Protein AF-A0A2E3B3B2-F1 (afdb_monomer)

pLDDT: mean 84.75, std 15.75, range [31.86, 98.69]

Radius of gyration: 25.18 Å; Cα contacts (8 Å, |Δi|>4): 449; chains: 1; bounding box: 56×84×48 Å

Nearest PDB structures (foldseek):
  6ama-assembly1_B  TM=9.162E-01  e=1.956E-02  Streptomyces venezuelae
  8yr5-assembly1_F  TM=6.132E-01  e=2.830E-04  Escherichia coli str. K-12 substr. MG1655
  2a5y-assembly1_C  TM=1.638E-01  e=4.132E+00  Caenorhabditis elegans

Secondary structure (DSSP, 8-state):
-EEEHHHHHHHTTS-HHHHHHHHHTTSS-EEEETTEEEEEHHHHHHHH-TTSS---------------PPPPHHHHHHHHHHHHHHHHHHHHHHTTEEEEE--TTT-HHHHHHHHHHHHT--EEEEEE-SS-HHHHSSSTTHHHHHHHHHTT-SEEEEEEEE-TTSHHHHHHHHHHH-GGGGSHHHHHHSHHHHHHHHHHHHHHHHHHHHTT-SSEEEEEEEESS--SEEEEE-SSEEEEEE------TTTTSSS--TTTSPEEEEETTSHHHHHHHHHHHHHHHT--TTS-EEEHHHHHHHHH--

Sequence (306 aa):
MNLKVREVAIKLNVSEKTVYKWLSQGIIPAKRLGKTWVISESSIEKIINPDIYPKEQSENITQHQRGIINPNDSDISEYKALDKFTDFLSSGIEHGFERILGPRSIDTKTIEIISDVLDSSSGEILLQGIGLREFFGDKGYADILRRMLNENRKINIKALLVNPNSDFAKARAIAEDGMVFDDEEIFRSGPLYSDSWRSMNMIATMKKKAQDLSRFSLNVKFVDHWPSSYLIMTEKFTFLESYQFANLQNIYGESSFDGLVPMLQIKSQSDYARILRNHFDYIWSGANPYVKIFSLSEISEKMIIN

Solvent-accessible surface area (backbone atoms only — not comparable to full-atom values): 16936 Å² total; per-residue (Å²): 107,80,35,46,58,66,57,50,14,61,76,69,74,47,56,52,69,56,50,53,50,34,46,78,69,61,74,47,69,63,49,76,58,89,95,42,58,41,30,45,45,70,55,52,50,50,67,76,43,53,91,82,46,86,79,86,76,86,76,79,91,70,96,72,81,90,69,96,68,81,80,49,75,66,52,56,51,51,53,51,52,50,49,53,49,51,51,51,51,51,52,36,48,76,56,22,47,75,44,81,37,50,18,60,73,78,28,64,66,36,46,50,57,52,46,56,52,57,70,73,56,55,49,54,36,42,38,35,36,58,51,51,36,40,54,29,49,92,43,83,48,16,64,53,52,51,46,41,56,76,67,47,35,56,32,40,37,42,35,43,30,40,32,70,88,23,73,55,44,39,52,49,43,27,51,49,75,32,76,70,30,73,40,67,70,52,32,62,72,27,71,71,38,49,45,34,52,49,13,48,54,40,45,54,53,52,38,60,61,29,69,82,40,95,39,22,46,64,45,60,39,26,26,68,54,81,64,69,37,36,36,42,36,40,75,63,40,26,41,41,31,78,57,67,96,51,71,28,59,89,79,76,68,44,32,64,49,85,40,67,49,59,26,39,36,27,34,30,84,22,71,59,38,46,51,55,48,51,53,51,50,47,60,73,68,50,76,46,90,86,50,50,71,36,49,63,66,63,50,51,55,63,69,65,72,123

Mean predicted aligned error: 13.56 Å

Structure (mmCIF, N/CA/C/O backbone):
data_AF-A0A2E3B3B2-F1
#
_entry.id   AF-A0A2E3B3B2-F1
#
loop_
_atom_site.group_PDB
_atom_site.id
_atom_site.type_symbol
_atom_site.label_atom_id
_atom_site.label_alt_id
_atom_site.label_comp_id
_atom_site.label_asym_id
_atom_site.label_entity_id
_atom_site.label_seq_id
_atom_site.pdbx_PDB_ins_code
_atom_site.Cartn_x
_atom_site.Cartn_y
_atom_site.Cartn_z
_atom_site.occupancy
_atom_site.B_iso_or_equiv
_atom_site.auth_seq_id
_atom_site.auth_comp_id
_atom_site.auth_asym_id
_atom_site.auth_atom_id
_atom_site.pdbx_PDB_model_num
ATOM 1 N N . MET A 1 1 ? 19.504 17.073 -21.972 1.00 65.12 1 MET A N 1
ATOM 2 C CA . MET A 1 1 ? 20.447 16.013 -21.556 1.00 65.12 1 MET A CA 1
ATOM 3 C C . MET A 1 1 ? 21.038 16.374 -20.193 1.00 65.12 1 MET A C 1
ATOM 5 O O . MET A 1 1 ? 21.039 17.554 -19.846 1.00 65.12 1 MET A O 1
ATOM 9 N N . ASN A 1 2 ? 21.483 15.399 -19.396 1.00 80.94 2 ASN A N 1
ATOM 10 C CA . ASN A 1 2 ? 22.113 15.646 -18.093 1.00 80.94 2 ASN A CA 1
ATOM 11 C C . ASN A 1 2 ? 23.637 15.576 -18.241 1.00 80.94 2 ASN A C 1
ATOM 13 O O . ASN A 1 2 ? 24.142 14.589 -18.763 1.00 80.94 2 ASN A O 1
ATOM 17 N N . LEU A 1 3 ? 24.343 16.606 -17.775 1.00 81.88 3 LEU A N 1
ATOM 18 C CA . LEU A 1 3 ? 25.796 16.735 -17.867 1.00 81.88 3 LEU A CA 1
ATOM 19 C C . LEU A 1 3 ? 26.453 16.532 -16.498 1.00 81.88 3 LEU A C 1
ATOM 21 O O . LEU A 1 3 ? 25.957 17.003 -15.466 1.00 81.88 3 LEU A O 1
ATOM 25 N N . LYS A 1 4 ? 27.607 15.864 -16.491 1.00 86.25 4 LYS A N 1
ATOM 26 C CA . LYS A 1 4 ? 28.501 15.777 -15.327 1.00 86.25 4 LYS A CA 1
ATOM 27 C C . LYS A 1 4 ? 29.430 16.991 -15.270 1.00 86.25 4 LYS A C 1
ATOM 29 O O . LYS A 1 4 ? 29.692 17.652 -16.270 1.00 86.25 4 LYS A O 1
ATOM 34 N N . VAL A 1 5 ? 30.005 17.246 -14.094 1.00 84.88 5 VAL A N 1
ATOM 35 C CA . VAL A 1 5 ? 30.917 18.384 -13.846 1.00 84.88 5 VAL A CA 1
ATOM 36 C C . VAL A 1 5 ? 32.057 18.472 -14.867 1.00 84.88 5 VAL A C 1
ATOM 38 O O . VAL A 1 5 ? 32.350 19.558 -15.358 1.00 84.88 5 VAL A O 1
ATOM 41 N N . ARG A 1 6 ? 32.657 17.332 -15.232 1.00 83.69 6 ARG A N 1
ATOM 42 C CA . ARG A 1 6 ? 33.729 17.260 -16.236 1.00 83.69 6 ARG A CA 1
ATOM 43 C C . ARG A 1 6 ? 33.271 17.693 -17.630 1.00 83.69 6 ARG A C 1
ATOM 45 O O . ARG A 1 6 ? 34.001 18.387 -18.327 1.00 83.69 6 ARG A O 1
ATOM 52 N N . GLU A 1 7 ? 32.062 17.318 -18.029 1.00 83.62 7 GLU A N 1
ATOM 53 C CA . GLU A 1 7 ? 31.495 17.675 -19.335 1.00 83.62 7 GLU A CA 1
ATOM 54 C C . GLU A 1 7 ? 31.163 19.169 -19.390 1.00 83.62 7 GLU A C 1
ATOM 56 O O . GLU A 1 7 ? 31.449 19.833 -20.382 1.00 83.62 7 GLU A O 1
ATOM 61 N N . VAL A 1 8 ? 30.654 19.726 -18.287 1.00 83.88 8 VAL A N 1
ATOM 62 C CA . VAL A 1 8 ? 30.423 21.171 -18.147 1.00 83.88 8 VAL A CA 1
ATOM 63 C C . VAL A 1 8 ? 31.734 21.957 -18.160 1.00 83.88 8 VAL A C 1
ATOM 65 O O . VAL A 1 8 ? 31.808 23.000 -18.804 1.00 83.88 8 VAL A O 1
ATOM 68 N N . ALA A 1 9 ? 32.781 21.449 -17.507 1.00 86.31 9 ALA A N 1
ATOM 69 C CA . ALA A 1 9 ? 34.110 22.057 -17.509 1.00 86.31 9 ALA A CA 1
ATOM 70 C C . ALA A 1 9 ? 34.694 22.152 -18.930 1.00 86.31 9 ALA A C 1
ATOM 72 O O . ALA A 1 9 ? 35.192 23.207 -19.319 1.00 86.31 9 ALA A O 1
ATOM 73 N N . ILE A 1 10 ? 34.552 21.085 -19.727 1.00 85.94 10 ILE A N 1
ATOM 74 C CA . ILE A 1 10 ? 34.959 21.063 -21.139 1.00 85.94 10 ILE A CA 1
ATOM 75 C C . ILE A 1 10 ? 34.113 22.044 -21.963 1.00 85.94 10 ILE A C 1
ATOM 77 O O . ILE A 1 10 ? 34.667 22.852 -22.703 1.00 85.94 10 ILE A O 1
ATOM 81 N N . LYS A 1 11 ? 32.781 22.019 -21.807 1.00 83.19 11 LYS A N 1
ATOM 82 C CA . LYS A 1 11 ? 31.847 22.849 -22.592 1.00 83.19 11 LYS A CA 1
ATOM 83 C C . LYS A 1 11 ? 32.016 24.351 -22.324 1.00 83.19 11 LYS A C 1
ATOM 85 O O . LYS A 1 11 ? 31.839 25.151 -23.233 1.00 83.19 11 LYS A O 1
ATOM 90 N N . LEU A 1 12 ? 32.377 24.727 -21.095 1.00 83.12 12 LEU A N 1
ATOM 91 C CA . LEU A 1 12 ? 32.614 26.115 -20.677 1.00 83.12 12 LEU A CA 1
ATOM 92 C C . LEU A 1 12 ? 34.093 26.532 -20.722 1.00 83.12 12 LEU A C 1
ATOM 94 O O . LEU A 1 12 ? 34.406 27.669 -20.382 1.00 83.12 12 LEU A O 1
ATOM 98 N N . ASN A 1 13 ? 34.996 25.629 -21.120 1.00 85.62 13 ASN A N 1
ATOM 99 C CA . ASN A 1 13 ? 36.445 25.840 -21.144 1.00 85.62 13 ASN A CA 1
ATOM 100 C C . ASN A 1 13 ? 37.021 26.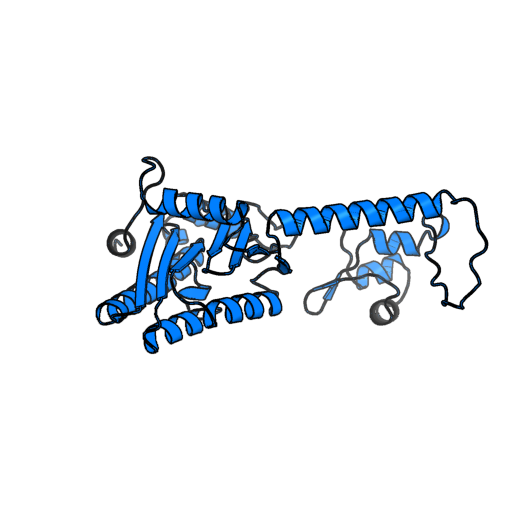367 -19.808 1.00 85.62 13 ASN A C 1
ATOM 102 O O . ASN A 1 13 ? 37.805 27.316 -19.768 1.00 85.62 13 ASN A O 1
ATOM 106 N N . VAL A 1 14 ? 36.618 25.756 -18.690 1.00 88.94 14 VAL A N 1
ATOM 107 C CA . VAL A 1 14 ? 37.084 26.096 -17.333 1.00 88.94 14 VAL A CA 1
ATOM 108 C C . VAL A 1 14 ? 37.539 24.850 -16.576 1.00 88.94 14 VAL A C 1
ATOM 110 O O . VAL A 1 14 ? 37.222 23.725 -16.947 1.00 88.94 14 VAL A O 1
ATOM 113 N N . SER A 1 15 ? 38.269 25.028 -15.471 1.00 87.62 15 SER A N 1
ATOM 114 C CA . SER A 1 15 ? 38.646 23.898 -14.610 1.00 87.62 15 SER A CA 1
ATOM 115 C C . SER A 1 15 ? 37.432 23.304 -13.880 1.00 87.62 15 SER A C 1
ATOM 117 O O . SER A 1 15 ? 36.532 24.039 -13.467 1.00 87.62 15 SER A O 1
ATOM 119 N N . GLU A 1 16 ? 37.437 21.993 -13.609 1.00 87.00 16 GLU A N 1
ATOM 120 C CA . GLU A 1 16 ? 36.391 21.344 -12.795 1.00 87.00 16 GLU A CA 1
ATOM 121 C C . GLU A 1 16 ? 36.241 22.006 -11.415 1.00 87.00 16 GLU A C 1
ATOM 123 O O . GLU A 1 16 ? 35.130 22.158 -10.910 1.00 87.00 16 GLU A O 1
ATOM 128 N N . LYS A 1 17 ? 37.347 22.483 -10.825 1.00 85.94 17 LYS A N 1
ATOM 129 C CA . LYS A 1 17 ? 37.350 23.214 -9.547 1.00 85.94 17 LYS A CA 1
ATOM 130 C C . LYS A 1 17 ? 36.524 24.503 -9.620 1.00 85.94 17 LYS A C 1
ATOM 132 O O . LYS A 1 17 ? 35.835 24.842 -8.659 1.00 85.94 17 LYS 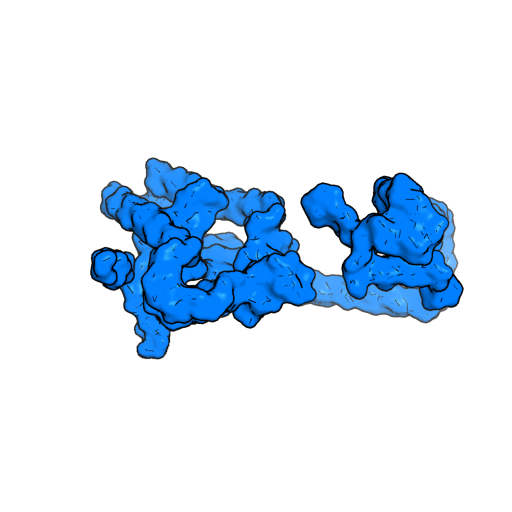A O 1
ATOM 137 N N . THR A 1 18 ? 36.565 25.200 -10.754 1.00 81.62 18 THR A N 1
ATOM 138 C CA . THR A 1 18 ? 35.745 26.391 -11.011 1.00 81.62 18 THR A CA 1
ATOM 139 C C . THR A 1 18 ? 34.265 26.024 -11.094 1.00 81.62 18 THR A C 1
ATOM 141 O O . THR A 1 18 ? 33.441 26.694 -10.477 1.00 81.62 18 THR A O 1
ATOM 144 N N . VAL A 1 19 ? 33.931 24.915 -11.761 1.00 83.31 19 VAL A N 1
ATOM 145 C CA . VAL A 1 19 ? 32.546 24.424 -11.847 1.00 83.31 19 VAL A CA 1
ATOM 146 C C . VAL A 1 19 ? 32.015 24.033 -10.465 1.00 83.31 19 VAL A C 1
ATOM 148 O O . VAL A 1 19 ? 30.932 24.469 -10.087 1.00 83.31 19 VAL A O 1
ATOM 151 N N . TYR A 1 20 ? 32.789 23.305 -9.650 1.00 84.81 20 TYR A N 1
ATOM 152 C CA . TYR A 1 20 ? 32.412 23.001 -8.261 1.00 84.81 20 TYR A CA 1
ATOM 153 C C . TYR A 1 20 ? 32.205 24.260 -7.412 1.00 84.81 20 TYR A C 1
ATOM 155 O O . TYR A 1 20 ? 31.269 24.312 -6.613 1.00 84.81 20 TYR A O 1
ATOM 163 N N . LYS A 1 21 ? 33.039 25.291 -7.599 1.00 82.38 21 LYS A N 1
ATOM 164 C CA . LYS A 1 21 ? 32.864 26.582 -6.924 1.00 82.38 21 LYS A CA 1
ATOM 165 C C . LYS A 1 21 ? 31.537 27.233 -7.324 1.00 82.38 21 LYS A C 1
ATOM 167 O O . LYS A 1 21 ? 30.778 27.631 -6.446 1.00 82.38 21 LYS A O 1
ATOM 172 N N . TRP A 1 22 ? 31.214 27.279 -8.612 1.00 85.06 22 TRP A N 1
ATOM 173 C CA . TRP A 1 22 ? 29.954 27.846 -9.101 1.00 85.06 22 TRP A CA 1
ATOM 174 C C . TRP A 1 22 ? 28.719 27.072 -8.640 1.00 85.06 22 TRP A C 1
ATOM 176 O O . TRP A 1 22 ? 27.716 27.690 -8.295 1.00 85.06 22 TRP A O 1
ATOM 186 N N . LEU A 1 23 ? 28.814 25.745 -8.539 1.00 82.00 23 LEU A N 1
ATOM 187 C CA . LEU A 1 23 ? 27.775 24.904 -7.939 1.00 82.00 23 LEU A CA 1
ATOM 188 C C . LEU A 1 23 ? 27.573 25.228 -6.454 1.00 82.00 23 LEU A C 1
ATOM 190 O O . LEU A 1 23 ? 26.442 25.404 -6.012 1.00 82.00 23 LEU A O 1
ATOM 194 N N . SER A 1 24 ? 28.662 25.370 -5.690 1.00 77.62 24 SER A N 1
ATOM 195 C CA . SER A 1 24 ? 28.591 25.730 -4.264 1.00 77.62 24 SER A CA 1
ATOM 196 C C . SER A 1 24 ? 28.030 27.135 -4.016 1.00 77.62 24 SER A C 1
ATOM 198 O O . SER A 1 24 ? 27.459 27.389 -2.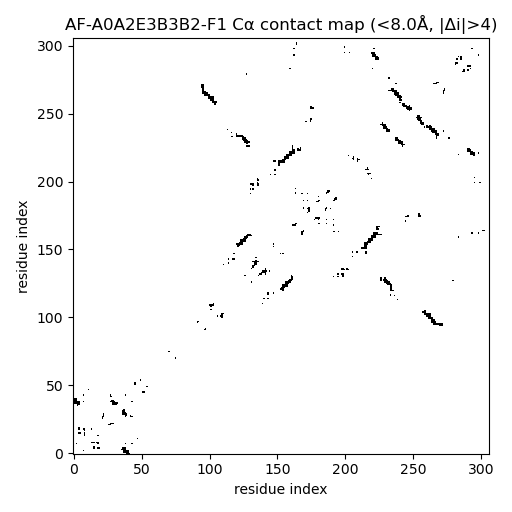962 1.00 77.62 24 SER A O 1
ATOM 200 N N . GLN A 1 25 ? 28.179 28.033 -4.993 1.00 76.12 25 GLN A N 1
ATOM 201 C CA . GLN A 1 25 ? 27.690 29.413 -4.953 1.00 76.12 25 GLN A CA 1
ATOM 202 C C . GLN A 1 25 ? 26.285 29.567 -5.561 1.00 76.12 25 GLN A C 1
ATOM 204 O O . GLN A 1 25 ? 25.768 30.678 -5.595 1.00 76.12 25 GLN A O 1
ATOM 209 N N . GLY A 1 26 ? 25.677 28.483 -6.060 1.00 75.69 26 GLY A N 1
ATOM 210 C CA . GLY A 1 26 ? 24.341 28.502 -6.665 1.00 75.69 26 GLY A CA 1
ATOM 211 C C . GLY A 1 26 ? 24.259 29.185 -8.035 1.00 75.69 26 GLY A C 1
ATOM 212 O O . GLY A 1 26 ? 23.163 29.427 -8.523 1.00 75.69 26 GLY A O 1
ATOM 213 N N . ILE A 1 27 ? 25.398 29.479 -8.673 1.00 77.75 27 ILE A N 1
ATOM 214 C CA . ILE A 1 27 ? 25.464 30.155 -9.982 1.00 77.75 27 ILE A CA 1
ATOM 215 C C . ILE A 1 27 ? 24.962 29.227 -11.099 1.00 77.75 27 ILE A C 1
ATOM 217 O O . ILE A 1 27 ? 24.343 29.678 -12.059 1.00 77.75 27 ILE A O 1
ATOM 221 N N . ILE A 1 28 ? 25.220 27.921 -10.968 1.00 81.25 28 ILE A N 1
ATOM 222 C CA . ILE A 1 28 ? 24.718 26.895 -11.885 1.00 81.25 28 ILE A CA 1
ATOM 223 C C . ILE A 1 28 ? 23.648 26.079 -11.152 1.00 81.25 28 ILE A C 1
ATOM 225 O O . ILE A 1 28 ? 23.983 25.396 -10.179 1.00 81.25 28 ILE A O 1
ATOM 229 N N . PRO A 1 29 ? 22.385 26.083 -11.615 1.00 74.69 29 PRO A N 1
ATOM 230 C CA . PRO A 1 29 ? 21.361 25.226 -11.041 1.00 74.69 29 PRO A CA 1
ATOM 231 C C . PRO A 1 29 ? 21.667 23.759 -11.361 1.00 74.69 29 PRO A C 1
ATOM 233 O O . PRO A 1 29 ? 21.783 23.359 -12.522 1.00 74.69 29 PRO A O 1
ATOM 236 N N . ALA A 1 30 ? 21.809 22.950 -10.314 1.00 81.62 30 ALA A N 1
ATOM 237 C CA . ALA A 1 30 ? 22.187 21.547 -10.407 1.00 81.62 30 ALA A CA 1
ATOM 238 C C . ALA A 1 30 ? 21.530 20.723 -9.299 1.00 81.62 30 ALA A C 1
ATOM 240 O O . ALA A 1 30 ? 21.215 21.236 -8.226 1.00 81.62 30 ALA A O 1
ATOM 241 N N . LYS A 1 31 ? 21.355 19.423 -9.546 1.00 79.44 31 LYS A N 1
ATOM 242 C CA . LYS A 1 31 ? 20.867 18.459 -8.554 1.00 79.44 31 LYS A CA 1
ATOM 243 C C . LYS A 1 31 ? 22.019 17.582 -8.084 1.00 79.44 31 LYS A C 1
ATOM 245 O O . LYS A 1 31 ? 22.851 17.155 -8.883 1.00 79.44 31 LYS A O 1
ATOM 250 N N . ARG A 1 32 ? 22.070 17.293 -6.785 1.00 77.00 32 ARG A N 1
ATOM 251 C CA . ARG A 1 32 ? 23.055 16.373 -6.214 1.00 77.00 32 ARG A CA 1
ATOM 252 C C . ARG A 1 32 ? 22.452 14.971 -6.148 1.00 77.00 32 ARG A C 1
ATOM 254 O O . ARG A 1 32 ? 21.473 14.766 -5.442 1.00 77.00 32 ARG A O 1
ATOM 261 N N . LEU A 1 33 ? 23.043 14.025 -6.872 1.00 68.00 33 LEU A N 1
ATOM 262 C CA . LEU A 1 33 ? 22.700 12.603 -6.816 1.00 68.00 33 LEU A CA 1
ATOM 263 C C . LEU A 1 33 ? 23.865 11.865 -6.147 1.00 68.00 33 LEU A C 1
ATOM 265 O O . LEU A 1 33 ? 24.941 11.696 -6.726 1.00 68.00 33 LEU A O 1
ATOM 269 N N . GLY A 1 34 ? 23.690 11.512 -4.871 1.00 73.25 34 GLY A N 1
ATOM 270 C CA . GLY A 1 34 ? 24.749 10.934 -4.040 1.00 73.25 34 GLY A CA 1
ATOM 271 C C . GLY A 1 34 ? 25.977 11.853 -3.912 1.00 73.25 34 GLY A C 1
ATOM 272 O O . GLY A 1 34 ? 25.908 12.956 -3.359 1.00 73.25 34 GLY A O 1
ATOM 273 N N . LYS A 1 35 ? 27.132 11.398 -4.418 1.00 69.50 35 LYS A N 1
ATOM 274 C CA . LYS A 1 35 ? 28.393 12.171 -4.426 1.00 69.50 35 LYS A CA 1
ATOM 275 C C . LYS A 1 35 ? 28.590 13.018 -5.690 1.00 69.50 35 LYS A C 1
ATOM 277 O O . LYS A 1 35 ? 29.570 13.756 -5.760 1.00 69.50 35 LYS A O 1
ATOM 282 N N . THR A 1 36 ? 27.689 12.938 -6.667 1.00 68.19 36 THR A N 1
ATOM 283 C CA . THR A 1 36 ? 27.871 13.544 -7.990 1.00 68.19 36 THR A CA 1
ATOM 284 C C . THR A 1 36 ? 26.870 14.671 -8.226 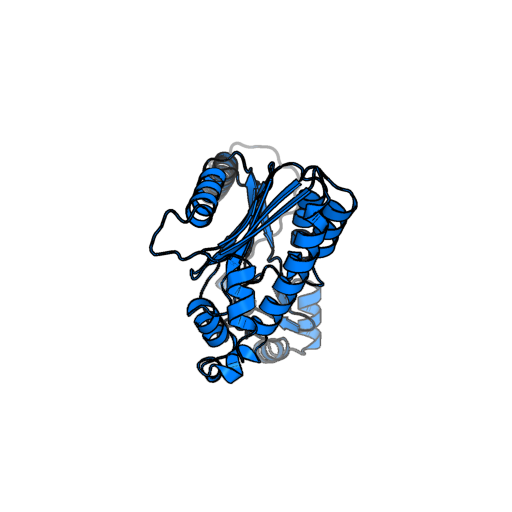1.00 68.19 36 THR A C 1
ATOM 286 O O . THR A 1 36 ? 25.700 14.579 -7.858 1.00 68.19 36 THR A O 1
ATOM 289 N N . TRP A 1 37 ? 27.335 15.752 -8.850 1.00 75.31 37 TRP A N 1
ATOM 290 C CA . TRP A 1 37 ? 26.475 16.832 -9.324 1.00 75.31 37 TRP A CA 1
ATOM 291 C C . TRP A 1 37 ? 26.004 16.542 -10.742 1.00 75.31 37 TRP A C 1
ATOM 293 O O . TRP A 1 37 ? 26.813 16.212 -11.612 1.00 75.31 37 TRP A O 1
ATOM 303 N N . VAL A 1 38 ? 24.702 16.692 -10.956 1.00 82.69 38 VAL A N 1
ATOM 304 C CA . VAL A 1 38 ? 24.049 16.560 -12.253 1.00 82.69 38 VAL A CA 1
ATOM 305 C C . VAL A 1 38 ? 23.492 17.914 -12.655 1.00 82.69 38 VAL A C 1
ATOM 307 O O . VAL A 1 38 ? 22.692 18.515 -11.934 1.00 82.69 38 VAL A O 1
ATOM 310 N N . ILE A 1 39 ? 23.949 18.401 -13.804 1.00 85.38 39 ILE A N 1
ATOM 311 C CA . ILE A 1 39 ? 23.643 19.730 -14.322 1.00 85.38 39 ILE A CA 1
ATOM 312 C C . ILE A 1 39 ? 22.805 19.555 -15.584 1.00 85.38 39 ILE A C 1
ATOM 314 O O . ILE A 1 39 ? 23.164 18.768 -16.458 1.00 85.38 39 ILE A O 1
ATOM 318 N N . SER A 1 40 ? 21.685 20.269 -15.697 1.00 83.50 40 SER A N 1
ATOM 319 C CA . SER A 1 40 ? 20.892 20.201 -16.926 1.00 83.50 40 SER A CA 1
ATOM 320 C C . SER A 1 40 ? 21.596 20.971 -18.044 1.00 83.50 40 SER A C 1
ATOM 322 O O . SER A 1 40 ? 22.102 22.073 -17.829 1.00 83.50 40 SER A O 1
ATOM 324 N N . GLU A 1 41 ? 21.617 20.416 -19.250 1.00 77.06 41 GLU A N 1
ATOM 325 C CA . GLU A 1 41 ? 22.218 21.085 -20.406 1.00 77.06 41 GLU A CA 1
ATOM 326 C C . GLU A 1 41 ? 21.566 22.444 -20.708 1.00 77.06 41 GLU A C 1
ATOM 328 O O . GLU A 1 41 ? 22.271 23.424 -20.944 1.00 77.06 41 GLU A O 1
ATOM 333 N N . SER A 1 42 ? 20.242 22.540 -20.547 1.00 75.31 42 SER A N 1
ATOM 334 C CA . SER A 1 42 ? 19.484 23.790 -20.673 1.00 75.31 42 SER A CA 1
ATOM 335 C C . SER A 1 42 ? 19.924 24.872 -19.681 1.00 75.31 42 SER A C 1
ATOM 337 O O . SER A 1 42 ? 19.822 26.060 -19.972 1.00 75.31 42 SER A O 1
ATOM 339 N N . SER A 1 43 ? 20.427 24.493 -18.502 1.00 74.06 43 SER A N 1
ATOM 340 C CA . SER A 1 43 ? 20.960 25.449 -17.521 1.00 74.06 43 SER A CA 1
ATOM 341 C C . SER A 1 43 ? 22.284 26.056 -17.976 1.00 74.06 43 SER A C 1
ATOM 343 O O . SER A 1 43 ? 22.549 27.218 -17.691 1.00 74.06 43 SER A O 1
ATOM 345 N N . ILE A 1 44 ? 23.108 25.282 -18.685 1.00 79.25 44 ILE A N 1
ATOM 346 C CA . ILE A 1 44 ? 24.392 25.748 -19.216 1.00 79.25 44 ILE A CA 1
ATOM 347 C C . ILE A 1 44 ? 24.181 26.629 -20.446 1.00 79.25 44 ILE A C 1
ATOM 349 O O . ILE A 1 44 ? 24.828 27.664 -20.573 1.00 79.25 44 ILE A O 1
ATOM 353 N N . GLU A 1 45 ? 23.230 26.284 -21.311 1.00 72.56 45 GLU A N 1
ATOM 354 C CA . GLU A 1 45 ? 22.887 27.104 -22.480 1.00 72.56 45 GLU A CA 1
ATOM 355 C C . GLU A 1 45 ? 22.389 28.502 -22.096 1.00 72.56 45 GLU A C 1
ATOM 357 O O . GLU A 1 45 ? 22.779 29.478 -22.732 1.00 72.56 45 GLU A O 1
ATOM 362 N N . LYS A 1 46 ? 21.622 28.620 -21.003 1.00 71.12 46 LYS A N 1
ATOM 363 C CA . LYS A 1 46 ? 21.203 29.917 -20.440 1.00 71.12 46 LYS A CA 1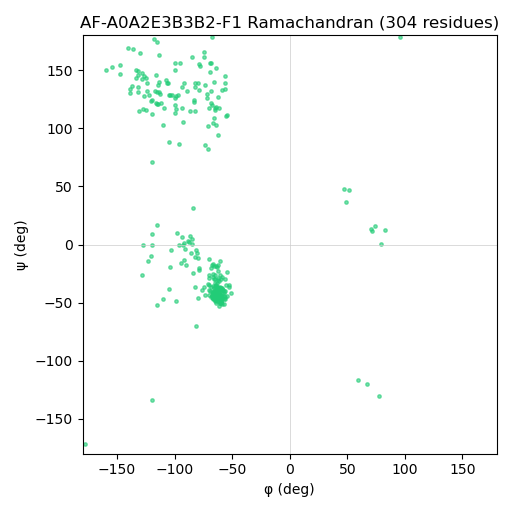
ATOM 364 C C . LYS A 1 46 ? 22.372 30.786 -19.961 1.00 71.12 46 LYS A C 1
ATOM 366 O O . LYS A 1 46 ? 22.265 32.005 -19.974 1.00 71.12 46 LYS A O 1
ATOM 371 N N . ILE A 1 47 ? 23.479 30.172 -19.537 1.00 71.94 47 ILE A N 1
ATOM 372 C CA . ILE A 1 47 ? 24.686 30.880 -19.079 1.00 71.94 47 ILE A CA 1
ATOM 373 C C . ILE A 1 47 ? 25.554 31.305 -20.268 1.00 71.94 47 ILE A C 1
ATOM 375 O O . ILE A 1 47 ? 26.153 32.376 -20.233 1.00 71.94 47 ILE A O 1
ATOM 379 N N . ILE A 1 48 ? 25.617 30.477 -21.315 1.00 73.69 48 ILE A N 1
ATOM 380 C CA . ILE A 1 48 ? 26.403 30.746 -22.528 1.00 73.69 48 ILE A CA 1
ATOM 381 C C . ILE A 1 48 ? 25.727 31.812 -23.403 1.00 73.69 48 ILE A C 1
ATOM 383 O O . ILE A 1 48 ? 26.424 32.649 -23.970 1.00 73.69 48 ILE A O 1
ATOM 387 N N . ASN A 1 49 ? 24.390 31.816 -23.477 1.00 67.25 49 ASN A N 1
ATOM 388 C CA . ASN A 1 49 ? 23.608 32.736 -24.309 1.00 67.25 49 ASN A CA 1
ATOM 389 C C . ASN A 1 49 ? 22.654 33.607 -23.465 1.00 67.25 49 ASN A C 1
ATOM 391 O O . ASN A 1 49 ? 21.434 33.418 -23.516 1.00 67.25 49 ASN A O 1
ATOM 395 N N . PRO A 1 50 ? 23.185 34.570 -22.690 1.00 57.22 50 PRO A N 1
ATOM 396 C CA . PRO A 1 50 ? 22.382 35.418 -21.810 1.00 57.22 50 PRO A CA 1
ATOM 397 C C . PRO A 1 50 ? 21.450 36.388 -22.557 1.00 57.22 50 PRO A C 1
ATOM 399 O O . PRO A 1 50 ? 20.497 36.869 -21.957 1.00 57.22 50 PRO A O 1
ATOM 402 N N . ASP A 1 51 ? 21.673 36.655 -23.849 1.00 52.72 51 ASP A N 1
ATOM 403 C CA . ASP A 1 51 ? 20.836 37.572 -24.647 1.00 52.72 51 ASP A CA 1
ATOM 404 C C . ASP A 1 51 ? 19.525 36.933 -25.143 1.00 52.72 51 ASP A C 1
ATOM 406 O O . ASP A 1 51 ? 18.630 37.629 -25.618 1.00 52.72 51 ASP A O 1
ATOM 410 N N . ILE A 1 52 ? 19.390 35.607 -25.022 1.00 53.00 52 ILE A N 1
ATOM 411 C CA . ILE A 1 52 ? 18.189 34.853 -25.426 1.00 53.00 52 ILE A CA 1
ATOM 412 C C . ILE A 1 52 ? 17.233 34.652 -24.231 1.00 53.00 52 ILE A C 1
ATOM 414 O O . ILE A 1 52 ? 16.057 34.347 -24.418 1.00 53.00 52 ILE A O 1
ATOM 418 N N . TYR A 1 53 ? 17.706 34.859 -22.995 1.00 42.75 53 TYR A N 1
ATOM 419 C CA . TYR A 1 53 ? 16.941 34.616 -21.770 1.00 42.75 53 TYR A CA 1
ATOM 420 C C . TYR A 1 53 ? 17.020 35.830 -20.827 1.00 42.75 53 TYR A C 1
ATOM 422 O O . TYR A 1 53 ? 18.104 36.121 -20.320 1.00 42.75 53 TYR A O 1
ATOM 430 N N . PRO A 1 54 ? 15.904 36.538 -20.556 1.00 42.16 54 PRO A N 1
ATOM 431 C CA . PRO A 1 54 ? 15.927 37.722 -19.705 1.00 42.16 54 PRO A CA 1
ATOM 432 C C . PRO A 1 54 ? 16.448 37.392 -18.298 1.00 42.16 54 PRO A C 1
ATOM 434 O O . PRO A 1 54 ? 16.033 36.411 -17.682 1.00 42.16 54 PRO A O 1
ATOM 437 N N . LYS A 1 55 ? 17.370 38.221 -17.793 1.00 41.62 55 LYS A N 1
ATOM 438 C CA . LYS A 1 55 ? 17.894 38.139 -16.423 1.00 41.62 55 LYS A CA 1
ATOM 439 C C . LYS A 1 55 ? 16.810 38.568 -15.432 1.00 41.62 55 LYS A C 1
ATOM 441 O O . LYS A 1 55 ? 16.422 39.732 -15.440 1.00 41.62 55 LYS A O 1
ATOM 446 N N . GLU A 1 56 ? 16.385 37.671 -14.546 1.00 41.03 56 GLU A N 1
ATOM 447 C CA . GLU A 1 56 ? 15.643 38.055 -13.339 1.00 41.03 56 GLU A CA 1
ATOM 448 C C . GLU A 1 56 ? 16.581 38.866 -12.433 1.00 41.03 56 GLU A C 1
ATOM 450 O O . GLU A 1 56 ? 17.562 38.344 -11.896 1.00 41.03 56 GLU A O 1
ATOM 455 N N . GLN A 1 57 ? 16.331 40.171 -12.328 1.00 36.91 57 GLN A N 1
ATOM 456 C CA . GLN A 1 57 ? 17.014 41.038 -11.376 1.00 36.91 57 GLN A CA 1
ATOM 457 C C . GLN A 1 57 ? 16.326 40.916 -10.017 1.00 36.91 57 GLN A C 1
ATOM 459 O O . GLN A 1 57 ? 15.127 41.133 -9.881 1.00 36.91 57 GLN A O 1
ATOM 464 N N . SER A 1 58 ? 17.109 40.570 -9.004 1.00 37.00 58 SER A N 1
ATOM 465 C CA . SER A 1 58 ? 16.732 40.638 -7.600 1.00 37.00 58 SER A CA 1
ATOM 466 C C . SER A 1 58 ? 16.662 42.102 -7.156 1.00 37.00 58 SER A C 1
ATOM 468 O O . SER A 1 58 ? 17.691 42.731 -6.901 1.00 37.00 58 SER A O 1
ATOM 470 N N . GLU A 1 59 ? 15.454 42.657 -7.055 1.00 34.53 59 GLU A N 1
ATOM 471 C CA . GLU A 1 59 ? 15.249 43.988 -6.483 1.00 34.53 59 GLU A CA 1
ATOM 472 C C . GLU A 1 59 ? 15.179 43.936 -4.951 1.00 34.53 59 GLU A C 1
ATOM 474 O O . GLU A 1 59 ? 14.361 43.246 -4.339 1.00 34.53 59 GLU A O 1
ATOM 479 N N . ASN A 1 60 ? 16.073 44.704 -4.326 1.00 32.38 60 ASN A N 1
ATOM 480 C CA . ASN A 1 60 ? 16.023 45.042 -2.912 1.00 32.38 60 ASN A CA 1
ATOM 481 C C . ASN A 1 60 ? 14.778 45.896 -2.641 1.00 32.38 60 ASN A C 1
ATOM 483 O O . ASN A 1 60 ? 14.666 47.019 -3.132 1.00 32.38 60 ASN A O 1
ATOM 487 N N . ILE A 1 61 ? 13.872 45.380 -1.812 1.00 33.84 61 ILE A N 1
ATOM 488 C CA . ILE A 1 61 ? 12.655 46.068 -1.377 1.00 33.84 61 ILE A CA 1
ATOM 489 C C . ILE A 1 61 ? 13.045 47.309 -0.562 1.00 33.84 61 ILE A C 1
ATOM 491 O O . ILE A 1 61 ? 13.377 47.215 0.619 1.00 33.84 61 ILE A O 1
ATOM 495 N N . THR A 1 62 ? 12.960 48.484 -1.183 1.00 31.86 62 THR A N 1
ATOM 496 C CA . THR A 1 62 ? 12.835 49.761 -0.471 1.00 31.86 62 THR A CA 1
ATOM 497 C C . THR A 1 62 ? 11.441 50.300 -0.760 1.00 31.86 62 THR A C 1
ATOM 499 O O . THR A 1 62 ? 11.054 50.450 -1.915 1.00 31.86 62 THR A O 1
ATOM 502 N N . GLN A 1 63 ? 10.663 50.525 0.301 1.00 42.84 63 GLN A N 1
ATOM 503 C CA . GLN A 1 63 ? 9.283 51.001 0.242 1.00 42.84 63 GLN A CA 1
ATOM 504 C C . GLN A 1 63 ? 9.178 52.304 -0.564 1.00 42.84 63 GLN A C 1
ATOM 506 O O . GLN A 1 63 ? 9.600 53.357 -0.090 1.00 42.84 63 GLN A O 1
ATOM 511 N N . HIS A 1 64 ? 8.540 52.247 -1.735 1.00 33.41 64 HIS A N 1
ATOM 512 C CA . HIS A 1 64 ? 8.018 53.430 -2.408 1.00 33.41 64 HIS A CA 1
ATOM 513 C C . HIS A 1 64 ? 6.491 53.401 -2.478 1.00 33.41 64 HIS A C 1
ATOM 515 O O . HIS A 1 64 ? 5.844 52.374 -2.675 1.00 33.41 64 HIS A O 1
ATOM 521 N N . GLN A 1 65 ? 5.943 54.580 -2.206 1.00 37.69 65 GLN A N 1
ATOM 522 C CA . GLN A 1 65 ? 4.539 54.908 -2.034 1.00 37.69 65 GLN A CA 1
ATOM 523 C C . GLN A 1 65 ? 3.702 54.518 -3.260 1.00 37.69 65 GLN A C 1
ATOM 525 O O . GLN A 1 65 ? 4.104 54.744 -4.399 1.00 37.69 65 GLN A O 1
ATOM 530 N N . ARG A 1 66 ? 2.505 53.974 -3.001 1.00 38.12 66 ARG A N 1
ATOM 531 C CA . ARG A 1 66 ? 1.486 53.639 -4.006 1.00 38.12 66 ARG A CA 1
ATOM 532 C C . ARG A 1 66 ? 1.011 54.901 -4.737 1.00 38.12 66 ARG A C 1
ATOM 534 O O . ARG A 1 66 ? 0.090 55.573 -4.279 1.00 38.12 66 ARG A O 1
ATOM 541 N N . GLY A 1 67 ? 1.620 55.191 -5.880 1.00 35.59 67 GLY A N 1
ATOM 542 C CA . GLY A 1 67 ? 0.966 55.909 -6.970 1.00 35.59 67 GLY A CA 1
ATOM 543 C C . GLY A 1 67 ? 0.130 54.922 -7.784 1.00 35.59 67 GLY A C 1
ATOM 544 O O . GLY A 1 67 ? 0.556 53.792 -8.005 1.00 35.59 67 GLY A O 1
ATOM 545 N N . ILE A 1 68 ? -1.073 55.324 -8.192 1.00 47.44 68 ILE A N 1
ATOM 546 C CA . ILE A 1 68 ? -1.934 54.541 -9.086 1.00 47.44 68 ILE A CA 1
ATOM 547 C C . ILE A 1 68 ? -1.233 54.479 -10.450 1.00 47.44 68 ILE A C 1
ATOM 549 O O . ILE A 1 68 ? -1.193 55.474 -11.171 1.00 47.44 68 ILE A O 1
ATOM 553 N N . ILE A 1 69 ? -0.639 53.329 -10.767 1.00 44.66 69 ILE A N 1
ATOM 554 C CA . ILE A 1 69 ? -0.036 53.023 -12.066 1.00 44.66 69 ILE A CA 1
ATOM 555 C C . ILE A 1 69 ? -1.018 52.097 -12.790 1.00 44.66 69 ILE A C 1
ATOM 557 O O . ILE A 1 69 ? -1.496 51.123 -12.211 1.00 44.66 69 ILE A O 1
ATOM 561 N N . ASN A 1 70 ? -1.370 52.441 -14.032 1.00 55.44 70 ASN A N 1
ATOM 562 C CA . ASN A 1 70 ? -2.138 51.557 -14.912 1.00 55.44 70 ASN A CA 1
ATOM 563 C C . ASN A 1 70 ? -1.385 50.226 -15.056 1.00 55.44 70 ASN A C 1
ATOM 565 O O . ASN A 1 70 ? -0.177 50.279 -15.283 1.00 55.44 70 ASN A O 1
ATOM 569 N N . PRO A 1 71 ? -2.055 49.066 -14.940 1.00 50.19 71 PRO A N 1
ATOM 570 C CA . PRO A 1 71 ? -1.364 47.785 -14.898 1.00 50.19 71 PRO A CA 1
ATOM 571 C C . PRO A 1 71 ? -0.599 47.576 -16.205 1.00 50.19 71 PRO A C 1
ATOM 573 O O . PRO A 1 71 ? -1.199 47.532 -17.282 1.00 50.19 71 PRO A O 1
ATOM 576 N N . ASN A 1 72 ? 0.725 47.481 -16.105 1.00 62.62 72 ASN A N 1
ATOM 577 C CA . ASN A 1 72 ? 1.556 47.048 -17.222 1.00 62.62 72 ASN A CA 1
ATOM 578 C C . ASN A 1 72 ? 1.276 45.556 -17.484 1.00 62.62 72 ASN A C 1
ATOM 580 O O . ASN A 1 72 ? 0.858 44.827 -16.584 1.00 62.62 72 ASN A O 1
ATOM 584 N N . ASP A 1 73 ? 1.527 45.066 -18.702 1.00 60.25 73 ASP A N 1
ATOM 585 C CA . ASP A 1 73 ? 1.310 43.653 -19.070 1.00 60.25 73 ASP A CA 1
ATOM 586 C C . ASP A 1 73 ? 2.039 42.650 -18.144 1.00 60.25 73 ASP A C 1
ATOM 588 O O . ASP A 1 73 ? 1.601 41.505 -17.997 1.00 60.25 73 ASP A O 1
ATOM 592 N N . SER A 1 74 ? 3.117 43.081 -17.473 1.00 60.00 74 SER A N 1
ATOM 593 C CA . SER A 1 74 ? 3.804 42.330 -16.413 1.00 60.00 74 SER A CA 1
ATOM 594 C C . SER A 1 74 ? 2.910 42.077 -15.198 1.00 60.00 74 SER A C 1
ATOM 596 O O . SER A 1 74 ? 2.818 40.941 -14.736 1.00 60.00 74 SER A O 1
ATOM 598 N N . ASP A 1 75 ? 2.179 43.097 -14.746 1.00 64.31 75 ASP A N 1
ATOM 599 C CA . ASP A 1 75 ? 1.287 43.013 -13.589 1.00 64.31 75 ASP A CA 1
ATOM 600 C C . ASP A 1 75 ? 0.133 42.055 -13.907 1.00 64.31 75 ASP A C 1
ATOM 602 O O . ASP A 1 75 ? -0.232 41.205 -13.099 1.00 64.31 75 ASP A O 1
ATOM 606 N N . ILE A 1 76 ? -0.390 42.108 -15.139 1.00 71.62 76 ILE A N 1
ATOM 607 C CA . ILE A 1 76 ? -1.435 41.192 -15.621 1.00 71.62 76 ILE A CA 1
ATOM 608 C C . ILE A 1 76 ? -0.947 39.732 -15.609 1.00 71.62 76 ILE A C 1
ATOM 610 O O . ILE A 1 76 ? -1.727 38.825 -15.306 1.00 71.62 76 ILE A O 1
ATOM 614 N N . SER A 1 77 ? 0.325 39.480 -15.933 1.00 81.81 77 SER A N 1
ATOM 615 C CA . SER A 1 77 ? 0.917 38.137 -15.877 1.00 81.81 77 SER A CA 1
ATOM 616 C C . SER A 1 77 ? 1.074 37.630 -14.439 1.00 81.81 77 SER A C 1
ATOM 618 O O . SER A 1 77 ? 0.803 36.458 -14.173 1.00 81.81 77 SER A O 1
ATOM 620 N N . GLU A 1 78 ? 1.476 38.496 -13.509 1.00 85.81 78 GLU A N 1
ATOM 621 C CA . GLU A 1 78 ? 1.619 38.152 -12.089 1.00 85.81 78 GLU A CA 1
ATOM 622 C C . GLU A 1 78 ? 0.268 37.864 -11.427 1.00 85.81 78 GLU A C 1
ATOM 624 O O . GLU A 1 78 ? 0.127 36.836 -10.761 1.00 85.81 78 GLU A O 1
ATOM 629 N N . TYR A 1 79 ? -0.754 38.692 -11.681 1.00 86.81 79 TYR A N 1
ATOM 630 C CA . TYR A 1 79 ? -2.115 38.438 -11.193 1.00 86.81 79 TYR A CA 1
ATOM 631 C C . TYR A 1 79 ? -2.660 37.106 -11.719 1.00 86.81 79 TYR A C 1
ATOM 633 O O . TYR A 1 79 ? -3.157 36.299 -10.941 1.00 86.81 79 TYR A O 1
ATOM 641 N N . LYS A 1 80 ? -2.471 36.802 -13.011 1.00 90.62 80 LYS A N 1
ATOM 642 C CA . LYS A 1 80 ? -2.882 35.506 -13.582 1.00 90.62 80 LYS A CA 1
ATOM 643 C C . LYS A 1 80 ? -2.155 34.316 -12.956 1.00 90.62 80 LYS A C 1
ATOM 645 O O . LYS A 1 80 ? -2.751 33.251 -12.787 1.00 90.62 80 LYS A O 1
ATOM 650 N N . ALA A 1 81 ? -0.865 34.457 -12.649 1.00 92.00 81 ALA A N 1
ATOM 651 C CA . ALA A 1 81 ? -0.105 33.404 -11.982 1.00 92.00 81 ALA A CA 1
ATOM 652 C C . ALA A 1 81 ? -0.613 33.173 -10.550 1.00 92.00 81 ALA A C 1
ATOM 654 O O . ALA A 1 81 ? -0.762 32.020 -10.135 1.00 92.00 81 ALA A O 1
ATOM 655 N N . LEU A 1 82 ? -0.922 34.252 -9.825 1.00 94.25 82 LEU A N 1
ATOM 656 C CA . LEU A 1 82 ? -1.485 34.194 -8.479 1.00 94.25 82 LEU A CA 1
ATOM 657 C C . LEU A 1 82 ? -2.897 33.595 -8.465 1.00 94.25 82 LEU A C 1
ATOM 659 O O . LEU A 1 82 ? -3.185 32.764 -7.603 1.00 94.25 82 LEU A O 1
ATOM 663 N N . ASP A 1 83 ? -3.743 33.953 -9.430 1.00 93.31 83 ASP A N 1
ATOM 664 C CA . ASP A 1 83 ? -5.084 33.381 -9.582 1.00 93.31 83 ASP A CA 1
ATOM 665 C C . ASP A 1 83 ? -4.984 31.875 -9.820 1.00 93.31 83 ASP A C 1
ATOM 667 O O . ASP A 1 83 ? -5.544 31.086 -9.065 1.00 93.31 83 ASP A O 1
ATOM 671 N N . LYS A 1 84 ? -4.144 31.448 -10.772 1.00 94.25 84 LYS A N 1
ATOM 672 C CA . LYS A 1 84 ? -3.913 30.021 -11.038 1.00 94.25 84 LYS A CA 1
ATOM 673 C C . LYS A 1 84 ? -3.400 29.270 -9.806 1.00 94.25 84 LYS A C 1
ATOM 675 O O . LYS A 1 84 ? -3.765 28.114 -9.590 1.00 94.25 84 LYS A O 1
ATOM 680 N N . PHE A 1 85 ? -2.519 29.890 -9.025 1.00 94.75 85 PHE A N 1
ATOM 681 C CA . PHE A 1 85 ? -1.999 29.298 -7.795 1.00 94.75 85 PHE A CA 1
ATOM 682 C C . PHE A 1 85 ? -3.097 29.151 -6.734 1.00 94.75 85 PHE A C 1
ATOM 684 O O . PHE A 1 85 ? -3.244 28.081 -6.143 1.00 94.75 85 PHE A O 1
ATOM 691 N N . THR A 1 86 ? -3.894 30.200 -6.537 1.00 94.62 86 THR A N 1
ATOM 692 C CA . THR A 1 86 ? -5.031 30.214 -5.608 1.00 94.62 86 THR A CA 1
ATOM 693 C C . THR A 1 86 ? -6.087 29.188 -5.997 1.00 94.62 86 THR A C 1
ATOM 695 O O . THR A 1 86 ? -6.546 28.439 -5.136 1.00 94.62 86 THR A O 1
ATOM 698 N N . ASP A 1 87 ? -6.416 29.102 -7.285 1.00 95.06 87 ASP A N 1
ATOM 699 C CA . ASP A 1 87 ? -7.372 28.142 -7.833 1.00 95.06 87 ASP A CA 1
ATOM 700 C C . ASP A 1 87 ? -6.890 26.707 -7.618 1.00 95.06 87 ASP A C 1
ATOM 702 O O . ASP A 1 87 ? -7.646 25.855 -7.151 1.00 95.06 87 ASP A O 1
ATOM 706 N N . PHE A 1 88 ? -5.610 26.432 -7.891 1.00 94.62 88 PHE A N 1
ATOM 707 C CA . PHE A 1 88 ? -5.026 25.111 -7.672 1.00 94.62 88 PHE A CA 1
ATOM 708 C C . PHE A 1 88 ? -5.068 24.699 -6.196 1.00 94.62 88 PHE A C 1
ATOM 710 O O . PHE A 1 88 ? -5.463 23.575 -5.884 1.00 94.62 88 PHE A O 1
ATOM 717 N N . LEU A 1 89 ? -4.681 25.594 -5.281 1.00 93.75 89 LEU A N 1
ATOM 718 C CA . LEU A 1 89 ? -4.702 25.302 -3.847 1.00 93.75 89 LEU A CA 1
ATOM 719 C C . LEU A 1 89 ? -6.123 25.125 -3.317 1.00 93.75 89 LEU A C 1
ATOM 721 O O . LEU A 1 89 ? -6.379 24.164 -2.595 1.00 93.75 89 LEU A O 1
ATOM 725 N N . SER A 1 90 ? -7.037 26.022 -3.690 1.00 93.00 90 SER A N 1
ATOM 726 C CA . SER A 1 90 ? -8.444 25.954 -3.282 1.00 93.00 90 SER A CA 1
ATOM 727 C C . SER A 1 90 ? -9.069 24.650 -3.759 1.00 93.00 90 SER A C 1
ATOM 729 O O . SER A 1 90 ? -9.589 23.886 -2.950 1.00 93.00 90 SER A O 1
ATOM 731 N N . SER A 1 91 ? -8.892 24.327 -5.042 1.00 93.81 91 SER A N 1
ATOM 732 C CA . SER A 1 91 ? -9.378 23.078 -5.624 1.00 93.81 91 SER A CA 1
ATOM 733 C C . SER A 1 91 ? -8.759 21.846 -4.955 1.00 93.81 91 SER A C 1
ATOM 735 O O . SER A 1 91 ? -9.465 20.888 -4.640 1.00 93.81 91 SER A O 1
ATOM 737 N N . GLY A 1 92 ? -7.452 21.864 -4.674 1.00 95.00 92 GLY A N 1
ATOM 738 C CA . GLY A 1 92 ? -6.781 20.781 -3.955 1.00 95.00 92 GLY A CA 1
ATOM 739 C C . GLY A 1 92 ? -7.375 20.554 -2.563 1.00 95.00 92 GLY A C 1
ATOM 740 O O . GLY A 1 92 ? -7.713 19.424 -2.210 1.00 95.00 92 GLY A O 1
ATOM 741 N N . ILE A 1 93 ? -7.565 21.624 -1.790 1.00 93.50 93 ILE A N 1
ATOM 742 C CA . ILE A 1 93 ? -8.146 21.555 -0.443 1.00 93.50 93 ILE A CA 1
ATOM 743 C C . ILE A 1 93 ? -9.594 21.051 -0.496 1.00 93.50 93 ILE A C 1
ATOM 745 O O . ILE A 1 93 ? -9.963 20.192 0.309 1.00 93.50 93 ILE A O 1
ATOM 749 N N . GLU A 1 94 ? -10.396 21.527 -1.452 1.00 93.25 94 GLU A N 1
ATOM 750 C CA . GLU A 1 94 ? -11.781 21.080 -1.668 1.00 93.25 94 GLU A CA 1
ATOM 751 C C . GLU A 1 94 ? -11.870 19.574 -1.946 1.00 93.25 94 GLU A C 1
ATOM 753 O O . GLU A 1 94 ? -12.755 18.896 -1.426 1.00 93.25 94 GLU A O 1
ATOM 758 N N . HIS A 1 95 ? -10.908 19.022 -2.689 1.00 93.50 95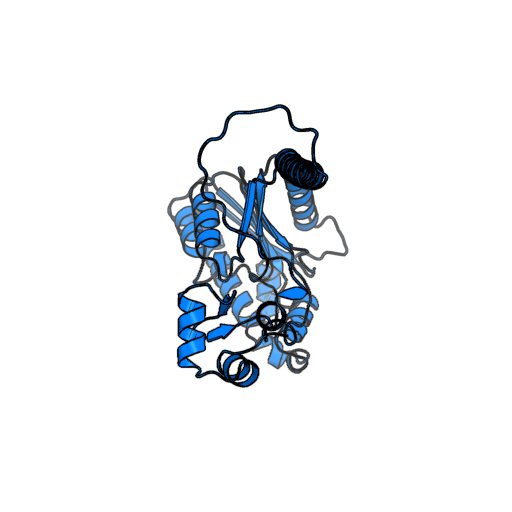 HIS A N 1
ATOM 759 C CA . HIS A 1 95 ? -10.826 17.586 -2.974 1.00 93.50 95 HIS A CA 1
ATOM 760 C C . HIS A 1 95 ? -10.067 16.793 -1.893 1.00 93.50 95 HIS A C 1
ATOM 762 O O . HIS A 1 95 ? -9.826 15.594 -2.044 1.00 93.50 95 HIS A O 1
ATOM 768 N N . GLY A 1 96 ? -9.719 17.441 -0.777 1.00 96.19 96 GLY A N 1
ATOM 769 C CA . GLY A 1 96 ? -9.136 16.815 0.404 1.00 96.19 96 GLY A CA 1
ATOM 770 C C . GLY A 1 96 ? -7.631 16.575 0.343 1.00 96.19 96 GLY A C 1
ATOM 771 O O . GLY A 1 96 ? -7.126 15.843 1.194 1.00 96.19 96 GLY A O 1
ATOM 772 N N . PHE A 1 97 ? -6.914 17.151 -0.622 1.00 97.12 97 PHE A N 1
ATOM 773 C CA . PHE A 1 97 ? -5.455 17.091 -0.660 1.00 97.12 97 PHE A CA 1
ATOM 774 C C . PHE A 1 97 ? -4.857 17.909 0.486 1.00 97.12 97 PHE A C 1
ATOM 776 O O . PHE A 1 97 ? -5.207 19.066 0.697 1.00 97.12 97 PHE A O 1
ATOM 783 N N . GLU A 1 98 ? -3.912 17.305 1.201 1.00 96.31 98 GLU A N 1
ATOM 784 C CA . GLU A 1 98 ? -3.203 17.938 2.315 1.00 96.31 98 GLU A CA 1
ATOM 785 C C . GLU A 1 98 ? -1.752 18.218 1.959 1.00 96.31 98 GLU A C 1
ATOM 787 O O . GLU A 1 98 ? -1.233 19.299 2.236 1.00 96.31 98 GLU A O 1
ATOM 792 N N . ARG A 1 99 ? -1.071 17.225 1.374 1.00 96.56 99 ARG A N 1
ATOM 793 C CA . ARG A 1 99 ? 0.350 17.317 1.030 1.00 96.56 99 ARG A CA 1
ATOM 794 C C . ARG A 1 99 ? 0.665 16.516 -0.222 1.00 96.56 99 ARG A C 1
ATOM 796 O O . ARG A 1 99 ? 0.116 15.437 -0.438 1.00 96.56 99 ARG A O 1
ATOM 803 N N . ILE A 1 100 ? 1.622 17.029 -0.987 1.00 96.44 100 ILE A N 1
ATOM 804 C CA . ILE A 1 100 ? 2.392 16.248 -1.953 1.00 96.44 100 ILE A CA 1
ATOM 805 C C . ILE A 1 100 ? 3.718 15.934 -1.268 1.00 96.44 100 ILE A C 1
ATOM 807 O O . ILE A 1 100 ? 4.486 16.837 -0.936 1.00 96.44 100 ILE A O 1
ATOM 811 N N . LEU A 1 101 ? 3.934 14.660 -0.985 1.00 97.19 101 LEU A N 1
ATOM 812 C CA . LEU A 1 101 ? 5.101 14.138 -0.294 1.00 97.19 101 LEU A CA 1
ATOM 813 C C . LEU A 1 101 ? 6.138 13.659 -1.313 1.00 97.19 101 LEU A C 1
ATOM 815 O O . LEU A 1 101 ? 5.807 13.347 -2.461 1.00 97.19 101 LEU A O 1
ATOM 819 N N . GLY A 1 102 ? 7.401 13.611 -0.895 1.00 95.56 102 GLY A N 1
ATOM 820 C CA . GLY A 1 102 ? 8.456 13.018 -1.703 1.00 95.56 102 GLY A CA 1
ATOM 821 C C . GLY A 1 102 ? 8.284 11.501 -1.856 1.00 95.56 102 GLY A C 1
ATOM 822 O O . GLY A 1 102 ? 7.344 10.910 -1.322 1.00 95.56 102 GLY A O 1
ATOM 823 N N . PRO A 1 103 ? 9.181 10.846 -2.603 1.00 92.31 103 PRO A N 1
ATOM 824 C CA . PRO A 1 103 ? 9.099 9.406 -2.783 1.00 92.31 103 PRO A CA 1
ATOM 825 C C . PRO A 1 103 ? 9.488 8.633 -1.524 1.00 92.31 103 PRO A C 1
ATOM 827 O O . PRO A 1 103 ? 10.555 8.871 -0.952 1.00 92.31 103 PRO A O 1
ATOM 830 N N . ARG A 1 104 ? 8.653 7.681 -1.096 1.00 91.50 104 ARG A N 1
ATOM 831 C CA . ARG A 1 104 ? 8.837 6.976 0.187 1.00 91.50 104 ARG A CA 1
ATOM 832 C C . ARG A 1 104 ? 10.080 6.094 0.274 1.00 91.50 104 ARG A C 1
ATOM 834 O O . ARG A 1 104 ? 10.484 5.769 1.385 1.00 91.50 104 ARG A O 1
ATOM 841 N N . SER A 1 105 ? 10.696 5.700 -0.841 1.00 86.62 105 SER A N 1
ATOM 842 C CA . SER A 1 105 ? 11.918 4.886 -0.795 1.00 86.62 105 SER A CA 1
ATOM 843 C C . SER A 1 105 ? 13.176 5.708 -0.488 1.00 86.62 105 SER A C 1
ATOM 845 O O . SER A 1 105 ? 14.168 5.139 -0.031 1.00 86.62 105 SER A O 1
ATOM 847 N N . ILE A 1 106 ? 13.142 7.032 -0.701 1.00 87.12 106 ILE A N 1
ATOM 848 C CA . ILE A 1 106 ? 14.317 7.915 -0.574 1.00 87.12 106 ILE A CA 1
ATOM 849 C C . ILE A 1 106 ? 14.105 9.139 0.326 1.00 87.12 106 ILE A C 1
ATOM 851 O O . ILE A 1 106 ? 15.079 9.658 0.872 1.00 87.12 106 ILE A O 1
ATOM 855 N N . ASP A 1 107 ? 12.873 9.626 0.491 1.00 92.25 107 ASP A N 1
ATOM 856 C CA . ASP A 1 107 ? 12.576 10.817 1.287 1.00 92.25 107 ASP A CA 1
ATOM 857 C C . ASP A 1 107 ? 12.219 10.452 2.734 1.00 92.25 107 ASP A C 1
ATOM 859 O O . ASP A 1 107 ? 11.109 10.009 3.038 1.00 92.25 107 ASP A O 1
ATOM 863 N N . THR A 1 108 ? 13.153 10.700 3.655 1.00 93.25 108 THR A N 1
ATOM 864 C CA . THR A 1 108 ? 12.971 10.405 5.083 1.00 93.25 108 THR A CA 1
ATOM 865 C C . THR A 1 108 ? 11.810 11.177 5.699 1.00 93.25 108 THR A C 1
ATOM 867 O O . THR A 1 108 ? 11.125 10.634 6.561 1.00 93.25 108 THR A O 1
ATOM 870 N N . LYS A 1 109 ? 11.513 12.396 5.224 1.00 96.06 109 LYS A N 1
ATOM 871 C CA . LYS A 1 109 ? 10.380 13.184 5.737 1.00 96.06 109 LYS A CA 1
ATOM 872 C C . LYS A 1 109 ? 9.045 12.524 5.419 1.00 96.06 109 LYS A C 1
ATOM 874 O O . LYS A 1 109 ? 8.126 12.560 6.232 1.00 96.06 109 LYS A O 1
ATOM 879 N N . THR A 1 110 ? 8.936 11.911 4.244 1.00 96.44 110 THR A N 1
ATOM 880 C CA . THR A 1 110 ? 7.745 11.149 3.854 1.00 96.44 110 THR A CA 1
ATOM 881 C C . THR A 1 110 ? 7.556 9.944 4.775 1.00 96.44 110 THR A C 1
ATOM 883 O O . THR A 1 110 ? 6.453 9.717 5.274 1.00 96.44 110 THR A O 1
ATOM 886 N N . ILE A 1 111 ? 8.640 9.223 5.078 1.00 94.62 111 ILE A N 1
ATOM 887 C CA . ILE A 1 111 ? 8.622 8.096 6.020 1.00 94.62 111 ILE A CA 1
ATOM 888 C C . ILE A 1 111 ? 8.200 8.558 7.422 1.00 94.62 111 ILE A C 1
ATOM 890 O O . ILE A 1 111 ? 7.343 7.917 8.028 1.00 94.62 111 ILE A O 1
ATOM 894 N N . GLU A 1 112 ? 8.755 9.661 7.925 1.00 96.12 112 GLU A N 1
ATOM 895 C CA . GLU A 1 112 ? 8.415 10.241 9.233 1.00 96.12 112 GLU A CA 1
ATOM 896 C C . GLU A 1 112 ? 6.931 10.622 9.314 1.00 96.12 112 GLU A C 1
ATOM 898 O O . GLU A 1 112 ? 6.233 10.177 10.220 1.00 96.12 112 GLU A O 1
ATOM 903 N N . ILE A 1 113 ? 6.408 11.347 8.318 1.00 97.75 113 ILE A N 1
ATOM 904 C CA . ILE A 1 113 ? 4.996 11.765 8.279 1.00 97.75 113 ILE A CA 1
ATOM 905 C C . ILE A 1 113 ? 4.052 10.557 8.306 1.00 97.75 113 ILE A C 1
ATOM 907 O O . ILE A 1 113 ? 3.067 10.554 9.048 1.00 97.75 113 ILE A O 1
ATOM 911 N N . ILE A 1 114 ? 4.334 9.526 7.503 1.00 97.75 114 ILE A N 1
ATOM 912 C CA . ILE A 1 114 ? 3.521 8.303 7.486 1.00 97.75 114 ILE A CA 1
ATOM 913 C C . ILE A 1 114 ? 3.634 7.574 8.828 1.00 97.75 114 ILE A C 1
ATOM 915 O O . ILE A 1 114 ? 2.623 7.118 9.363 1.00 97.75 114 ILE A O 1
ATOM 919 N N . SER A 1 115 ? 4.839 7.506 9.398 1.00 97.06 115 SER A N 1
ATOM 920 C CA . SER A 1 115 ? 5.095 6.859 10.688 1.00 97.06 115 SER A CA 1
ATOM 921 C C . SER A 1 115 ? 4.317 7.518 11.824 1.00 97.06 115 SER A C 1
ATOM 923 O O . SER A 1 115 ? 3.667 6.813 12.592 1.00 97.06 115 SER A O 1
ATOM 925 N N . ASP A 1 116 ? 4.315 8.850 11.897 1.00 97.38 116 ASP A N 1
ATOM 926 C CA . ASP A 1 116 ? 3.591 9.612 12.919 1.00 97.38 116 ASP A CA 1
ATOM 927 C C . ASP A 1 116 ? 2.074 9.402 12.814 1.00 97.38 116 ASP A C 1
ATOM 929 O O . ASP A 1 116 ? 1.369 9.224 13.817 1.00 97.38 116 ASP A O 1
ATOM 933 N N . VAL A 1 117 ? 1.548 9.384 11.585 1.00 97.94 117 VAL A N 1
ATOM 934 C CA . VAL A 1 117 ? 0.126 9.111 11.351 1.00 97.94 117 VAL A CA 1
ATOM 935 C C . VAL A 1 117 ? -0.220 7.678 11.737 1.00 97.94 117 VAL A C 1
ATOM 937 O O . VAL A 1 117 ? -1.215 7.471 12.430 1.00 97.94 117 VAL A O 1
ATOM 940 N N . LEU A 1 118 ? 0.584 6.692 11.335 1.00 98.00 118 LEU A N 1
ATOM 941 C CA . LEU A 1 118 ? 0.367 5.297 11.709 1.00 98.00 118 LEU A CA 1
ATOM 942 C C . LEU A 1 118 ? 0.425 5.124 13.226 1.00 98.00 118 LEU A C 1
ATOM 944 O O . LEU A 1 118 ? -0.509 4.579 13.803 1.00 98.00 118 LEU A O 1
ATOM 948 N N . ASP A 1 119 ? 1.462 5.623 13.895 1.00 96.56 119 ASP A N 1
ATOM 949 C CA . ASP A 1 119 ? 1.636 5.414 15.333 1.00 96.56 119 ASP A CA 1
ATOM 950 C C . ASP A 1 119 ? 0.510 6.036 16.170 1.00 96.56 119 ASP A C 1
ATOM 952 O O . ASP A 1 119 ? 0.103 5.468 17.183 1.00 96.56 119 ASP A O 1
ATOM 956 N N . SER A 1 120 ? -0.051 7.158 15.714 1.00 96.00 120 SER A N 1
ATOM 957 C CA . SER A 1 120 ? -1.190 7.822 16.360 1.00 96.00 120 SER A CA 1
ATOM 958 C C . SER A 1 120 ? -2.566 7.306 15.914 1.00 96.00 120 SER A C 1
ATOM 960 O O . SER A 1 120 ? -3.590 7.830 16.363 1.00 96.00 120 SER A O 1
ATOM 962 N N . SER A 1 121 ? -2.620 6.300 15.036 1.00 96.56 121 SER A N 1
ATOM 963 C CA . SER A 1 121 ? -3.877 5.761 14.513 1.00 96.56 121 SER A CA 1
ATOM 964 C C . SER A 1 121 ? -4.590 4.833 15.498 1.00 96.56 121 SER A C 1
ATOM 966 O O . SER A 1 121 ? -3.985 4.163 16.337 1.00 96.56 121 SER A O 1
ATOM 968 N N . SER A 1 122 ? -5.909 4.767 15.342 1.00 95.31 122 SER A N 1
ATOM 969 C CA . SER A 1 122 ? -6.818 3.808 15.969 1.00 95.31 122 SER A CA 1
ATOM 970 C C . SER A 1 122 ? -7.815 3.295 14.929 1.00 95.31 122 SER A C 1
ATOM 972 O O . SER A 1 122 ? -7.913 3.859 13.842 1.00 95.31 122 SER A O 1
ATOM 974 N N . GLY A 1 123 ? -8.563 2.242 15.257 1.00 96.75 123 GLY A N 1
ATOM 975 C CA . GLY A 1 123 ? -9.633 1.753 14.391 1.00 96.75 123 GLY A CA 1
ATOM 976 C C . GLY A 1 123 ? -9.108 0.937 13.215 1.00 96.75 123 GLY A C 1
ATOM 977 O O . GLY A 1 123 ? -8.365 -0.018 13.418 1.00 96.75 123 GLY A O 1
ATOM 978 N N . GLU A 1 124 ? -9.544 1.246 11.998 1.00 98.12 124 GLU A N 1
ATOM 979 C CA . GLU A 1 124 ? -9.190 0.475 10.801 1.00 98.12 124 GLU A CA 1
ATOM 980 C C . GLU A 1 124 ? -7.964 1.060 10.086 1.00 98.12 124 GLU A C 1
ATOM 982 O O . GLU A 1 124 ? -7.872 2.269 9.872 1.00 98.12 124 GLU A O 1
ATOM 987 N N . ILE A 1 125 ? -7.040 0.181 9.688 1.00 98.69 125 ILE A N 1
ATOM 988 C CA . ILE A 1 125 ? -5.929 0.505 8.790 1.00 98.69 125 ILE A CA 1
ATOM 989 C C . ILE A 1 125 ? -6.033 -0.390 7.556 1.00 98.69 125 ILE A C 1
ATOM 991 O O . ILE A 1 125 ? -6.046 -1.619 7.670 1.00 98.69 125 ILE A O 1
ATOM 995 N N . LEU A 1 126 ? -6.091 0.226 6.376 1.00 98.69 126 LEU A N 1
ATOM 996 C CA . LEU A 1 126 ? -6.088 -0.475 5.093 1.00 98.69 126 LEU A CA 1
ATOM 997 C C . LEU A 1 126 ? -4.719 -0.322 4.443 1.00 98.69 126 LEU A C 1
ATOM 999 O O . LEU A 1 126 ? -4.222 0.795 4.311 1.00 98.69 126 LEU A O 1
ATOM 1003 N N . LEU A 1 127 ? -4.128 -1.437 4.034 1.00 98.12 127 LEU A N 1
ATOM 1004 C CA . LEU A 1 127 ? -2.839 -1.478 3.353 1.00 98.12 127 LEU A CA 1
ATOM 1005 C C . LEU A 1 127 ? -3.014 -2.161 1.999 1.00 98.12 127 LEU A C 1
ATOM 1007 O O . LEU A 1 127 ? -3.538 -3.270 1.936 1.00 98.12 127 LEU A O 1
ATOM 1011 N N . GLN A 1 128 ? -2.552 -1.539 0.923 1.00 96.44 128 GLN A N 1
ATOM 1012 C CA . GLN A 1 128 ? -2.498 -2.153 -0.402 1.00 96.44 128 GLN A CA 1
ATOM 1013 C C . GLN A 1 128 ? -1.122 -1.929 -1.004 1.00 96.44 128 GLN A C 1
ATOM 1015 O O . GLN A 1 128 ? -0.618 -0.809 -1.023 1.00 96.44 128 GLN A O 1
ATOM 1020 N N . GLY A 1 129 ? -0.524 -2.990 -1.523 1.00 92.62 129 GLY A N 1
ATOM 1021 C CA . GLY A 1 129 ? 0.748 -2.907 -2.221 1.00 92.62 129 GLY A CA 1
ATOM 1022 C C . GLY A 1 129 ? 1.167 -4.267 -2.741 1.00 92.62 129 GLY A C 1
ATOM 1023 O O . GLY A 1 129 ? 0.399 -5.222 -2.706 1.00 92.62 129 GLY A O 1
ATOM 1024 N N . ILE A 1 130 ? 2.393 -4.356 -3.241 1.00 88.31 130 ILE A N 1
ATOM 1025 C CA . ILE A 1 130 ? 2.860 -5.582 -3.892 1.00 88.31 130 ILE A CA 1
ATOM 1026 C C . ILE A 1 130 ? 3.318 -6.592 -2.832 1.00 88.31 130 ILE A C 1
ATOM 1028 O O . ILE A 1 130 ? 2.612 -7.562 -2.570 1.00 88.31 130 ILE A O 1
ATOM 1032 N N . GLY A 1 131 ? 4.444 -6.323 -2.163 1.00 87.56 131 GLY A N 1
ATOM 1033 C CA . GLY A 1 131 ? 4.945 -7.157 -1.060 1.00 87.56 131 GLY A CA 1
ATOM 1034 C C . GLY A 1 131 ? 4.726 -6.569 0.337 1.00 87.56 131 GLY A C 1
ATOM 1035 O O . GLY A 1 131 ? 4.790 -7.299 1.320 1.00 87.56 131 GLY A O 1
ATOM 1036 N N . LEU A 1 132 ? 4.485 -5.253 0.445 1.00 91.94 132 LEU A N 1
ATOM 1037 C CA . LEU A 1 132 ? 4.344 -4.527 1.720 1.00 91.94 132 LEU A CA 1
ATOM 1038 C C . LEU A 1 132 ? 5.472 -4.835 2.731 1.00 91.94 132 LEU A C 1
ATOM 1040 O O . LEU A 1 132 ? 5.253 -4.898 3.944 1.00 91.94 132 LEU A O 1
ATOM 1044 N N . ARG A 1 133 ? 6.708 -5.010 2.240 1.00 89.81 133 ARG A N 1
ATOM 1045 C CA . ARG A 1 133 ? 7.877 -5.370 3.061 1.00 89.81 133 ARG A CA 1
ATOM 1046 C C . ARG A 1 133 ? 8.200 -4.326 4.134 1.00 89.81 133 ARG A C 1
ATOM 1048 O O . ARG A 1 133 ? 8.742 -4.658 5.181 1.00 89.81 133 ARG A O 1
ATOM 1055 N N . GLU A 1 134 ? 7.837 -3.070 3.915 1.00 91.62 134 GLU A N 1
ATOM 1056 C CA . GLU A 1 134 ? 7.972 -2.019 4.929 1.00 91.62 134 GLU A CA 1
ATOM 1057 C C . GLU A 1 134 ? 6.998 -2.174 6.110 1.00 91.62 134 GLU A C 1
ATOM 1059 O O . GLU A 1 134 ? 7.175 -1.526 7.129 1.00 91.62 134 GLU A O 1
ATOM 1064 N N . PHE A 1 135 ? 5.986 -3.035 6.012 1.00 95.25 135 PHE A N 1
ATOM 1065 C CA . PHE A 1 135 ? 5.073 -3.365 7.110 1.00 95.25 135 PHE A CA 1
ATOM 1066 C C . PHE A 1 135 ? 5.360 -4.744 7.696 1.00 95.25 135 PHE A C 1
ATOM 1068 O O . PHE A 1 135 ? 5.274 -4.944 8.906 1.00 95.25 135 PHE A O 1
ATOM 1075 N N . PHE A 1 136 ? 5.709 -5.698 6.833 1.00 94.31 136 PHE A N 1
ATOM 1076 C CA . PHE A 1 136 ? 5.844 -7.110 7.191 1.00 94.31 136 PHE A CA 1
ATOM 1077 C C . PHE A 1 136 ? 7.278 -7.636 7.047 1.00 94.31 136 PHE A C 1
ATOM 1079 O O . PHE A 1 136 ? 7.505 -8.837 7.010 1.00 94.31 136 PHE A O 1
ATOM 1086 N N . GLY A 1 137 ? 8.272 -6.760 6.973 1.00 87.44 137 GLY A N 1
ATOM 1087 C CA . GLY A 1 137 ? 9.676 -7.134 6.850 1.00 87.44 137 GLY A CA 1
ATOM 1088 C C . GLY A 1 137 ? 10.527 -6.628 8.008 1.00 87.44 137 GLY A C 1
ATOM 1089 O O . GLY A 1 137 ? 10.204 -6.780 9.188 1.00 87.44 137 GLY A O 1
ATOM 1090 N N . ASP A 1 138 ? 11.666 -6.061 7.638 1.00 80.44 138 ASP A N 1
ATOM 1091 C CA . ASP A 1 138 ? 12.761 -5.637 8.507 1.00 80.44 138 ASP A CA 1
ATOM 1092 C C . ASP A 1 138 ? 13.050 -4.129 8.418 1.00 80.44 138 ASP A C 1
ATOM 1094 O O . ASP A 1 138 ? 14.059 -3.659 8.935 1.00 80.44 138 ASP A O 1
ATOM 1098 N N . LYS A 1 139 ? 12.190 -3.368 7.733 1.00 74.00 139 LYS A N 1
ATOM 1099 C CA . LYS A 1 139 ? 12.397 -1.946 7.428 1.00 74.00 139 LYS A CA 1
ATOM 1100 C C . LYS A 1 139 ? 11.097 -1.154 7.554 1.00 74.00 139 LYS A C 1
ATOM 1102 O O . LYS A 1 139 ? 10.022 -1.742 7.618 1.00 74.00 139 LYS A O 1
ATOM 1107 N N . GLY A 1 140 ? 11.210 0.174 7.521 1.00 85.38 140 GLY A N 1
ATOM 1108 C CA . GLY A 1 140 ? 10.079 1.096 7.405 1.00 85.38 140 GLY A CA 1
ATOM 1109 C C . GLY A 1 140 ? 9.175 1.099 8.636 1.00 85.38 140 GLY A C 1
ATOM 1110 O O . GLY A 1 140 ? 9.615 1.405 9.740 1.00 85.38 140 GLY A O 1
ATOM 1111 N N . TYR A 1 141 ? 7.908 0.754 8.437 1.00 94.06 141 TYR A N 1
ATOM 1112 C CA . TYR A 1 141 ? 6.829 0.821 9.424 1.00 94.06 141 TYR A CA 1
ATOM 1113 C C . TYR A 1 141 ? 6.629 -0.481 10.220 1.00 94.06 141 TYR A C 1
ATOM 1115 O O . TYR A 1 141 ? 5.734 -0.555 11.065 1.00 94.06 141 TYR A O 1
ATOM 1123 N N . ALA A 1 142 ? 7.441 -1.515 9.979 1.00 93.56 142 ALA A N 1
ATOM 1124 C CA . ALA A 1 142 ? 7.278 -2.831 10.597 1.00 93.56 142 ALA A CA 1
ATOM 1125 C C . ALA A 1 142 ? 7.276 -2.772 12.133 1.00 93.56 142 ALA A C 1
ATOM 1127 O O . ALA A 1 142 ? 6.463 -3.429 12.789 1.00 93.56 142 ALA A O 1
ATOM 1128 N N . ASP A 1 143 ? 8.134 -1.938 12.721 1.00 94.56 143 ASP A N 1
ATOM 1129 C CA . ASP A 1 143 ? 8.214 -1.795 14.176 1.00 94.56 143 ASP A CA 1
ATOM 1130 C C . ASP A 1 143 ? 6.987 -1.097 14.771 1.00 94.56 143 ASP A C 1
ATOM 1132 O O . ASP A 1 143 ? 6.579 -1.427 15.885 1.00 94.56 143 ASP A O 1
ATOM 1136 N N . ILE A 1 144 ? 6.330 -0.213 14.014 1.00 96.56 144 ILE A N 1
ATOM 1137 C CA . ILE A 1 144 ? 5.070 0.419 14.425 1.00 96.56 144 ILE A CA 1
ATOM 1138 C C . ILE A 1 144 ? 3.979 -0.645 14.535 1.00 96.56 144 ILE A C 1
ATOM 1140 O O . ILE A 1 144 ? 3.312 -0.745 15.563 1.00 96.56 144 ILE A O 1
ATOM 1144 N N . LEU A 1 145 ? 3.836 -1.498 13.519 1.00 95.81 145 LEU A N 1
ATOM 1145 C CA . LEU A 1 145 ? 2.845 -2.578 13.523 1.00 95.81 145 LEU A CA 1
ATOM 1146 C C . LEU A 1 145 ? 3.121 -3.607 14.625 1.00 95.81 145 LEU A C 1
ATOM 1148 O O . LEU A 1 145 ? 2.196 -4.049 15.310 1.00 95.81 145 LEU A O 1
ATOM 1152 N N . ARG A 1 146 ? 4.392 -3.964 14.843 1.00 95.44 146 ARG A N 1
ATOM 1153 C CA . ARG A 1 146 ? 4.796 -4.834 15.959 1.00 95.44 146 ARG A CA 1
ATOM 1154 C C . ARG A 1 146 ? 4.465 -4.208 17.306 1.00 95.44 146 ARG A C 1
ATOM 1156 O O . ARG A 1 146 ? 3.981 -4.911 18.189 1.00 95.44 146 ARG A O 1
ATOM 1163 N N . ARG A 1 147 ? 4.689 -2.904 17.469 1.00 96.19 147 ARG A N 1
ATOM 1164 C CA . ARG A 1 147 ? 4.328 -2.168 18.683 1.00 96.19 147 ARG A CA 1
ATOM 1165 C C . ARG A 1 147 ? 2.814 -2.156 18.898 1.00 96.19 147 ARG A C 1
ATOM 1167 O O . ARG A 1 147 ? 2.374 -2.524 19.981 1.00 96.19 147 ARG A O 1
ATOM 1174 N N . MET A 1 148 ? 2.020 -1.849 17.868 1.00 97.31 148 MET A N 1
ATOM 1175 C CA . MET A 1 148 ? 0.550 -1.909 17.928 1.00 97.31 148 MET A CA 1
ATOM 1176 C C . MET A 1 148 ? 0.041 -3.285 18.375 1.00 97.31 148 MET A C 1
ATOM 1178 O O . MET A 1 148 ? -0.851 -3.366 19.222 1.00 97.31 148 MET A O 1
ATOM 1182 N N . LEU A 1 149 ? 0.630 -4.351 17.824 1.00 97.12 149 LEU A N 1
ATOM 1183 C CA . LEU A 1 149 ? 0.340 -5.739 18.179 1.00 97.12 149 LEU A CA 1
ATOM 1184 C C . LEU A 1 149 ? 0.725 -6.039 19.636 1.00 97.12 149 LEU A C 1
ATOM 1186 O O . LEU A 1 149 ? -0.084 -6.569 20.392 1.00 97.12 149 LEU A O 1
ATOM 1190 N N . ASN A 1 150 ? 1.949 -5.694 20.045 1.00 97.00 150 ASN A N 1
ATOM 1191 C CA . ASN A 1 150 ? 2.467 -5.967 21.390 1.00 97.00 150 ASN A CA 1
ATOM 1192 C C . ASN A 1 150 ? 1.698 -5.222 22.486 1.00 97.00 150 ASN A C 1
ATOM 1194 O O . ASN A 1 150 ? 1.507 -5.761 23.572 1.00 97.00 150 ASN A O 1
ATOM 1198 N N . GLU A 1 151 ? 1.247 -4.005 22.198 1.00 97.44 151 GLU A N 1
ATOM 1199 C CA . GLU A 1 151 ? 0.466 -3.177 23.118 1.00 97.44 151 GLU A CA 1
ATOM 1200 C C . GLU A 1 151 ? -1.041 -3.491 23.076 1.00 97.44 151 GLU A C 1
ATOM 1202 O O . GLU A 1 151 ? -1.814 -2.854 23.793 1.00 97.44 151 GLU A O 1
ATOM 1207 N N . ASN A 1 152 ? -1.481 -4.450 22.244 1.00 97.50 152 ASN A N 1
ATOM 1208 C CA . ASN A 1 152 ? -2.895 -4.778 22.022 1.00 97.50 152 ASN A CA 1
ATOM 1209 C C . ASN A 1 152 ? -3.740 -3.507 21.774 1.00 97.50 152 ASN A C 1
ATOM 1211 O O . ASN A 1 152 ? -4.780 -3.279 22.407 1.00 97.50 152 ASN A O 1
ATOM 1215 N N . ARG A 1 153 ? -3.249 -2.623 20.891 1.00 97.56 153 ARG A N 1
ATOM 1216 C CA . ARG A 1 153 ? -3.959 -1.387 20.527 1.00 97.56 153 ARG A CA 1
ATOM 1217 C C . ARG A 1 153 ? -5.272 -1.727 19.823 1.00 97.56 153 ARG A C 1
ATOM 1219 O O . ARG A 1 153 ? -5.373 -2.755 19.164 1.00 97.56 153 ARG A O 1
ATOM 1226 N N . LYS A 1 154 ? -6.272 -0.840 19.934 1.00 97.81 154 LYS A N 1
ATOM 1227 C CA . LYS A 1 154 ? -7.572 -0.967 19.245 1.00 97.81 154 LYS A CA 1
ATOM 1228 C C . LYS A 1 154 ? -7.404 -0.715 17.742 1.00 97.81 154 LYS A C 1
ATOM 1230 O O . LYS A 1 154 ? -7.631 0.406 17.291 1.00 97.81 154 LYS A O 1
ATOM 1235 N N . ILE A 1 155 ? -6.977 -1.741 17.012 1.00 98.06 155 ILE A N 1
ATOM 1236 C CA . ILE A 1 155 ? -6.592 -1.682 15.601 1.00 98.06 155 ILE A CA 1
ATOM 1237 C C . ILE A 1 155 ? -7.112 -2.915 14.851 1.00 98.06 155 ILE A C 1
ATOM 1239 O O . ILE A 1 155 ? -6.917 -4.044 15.287 1.00 98.06 155 ILE A O 1
ATOM 1243 N N . ASN A 1 156 ? -7.701 -2.703 13.677 1.00 98.25 156 ASN A N 1
ATOM 1244 C CA . ASN A 1 156 ? -8.005 -3.743 12.702 1.00 98.25 156 ASN A CA 1
ATOM 1245 C C . ASN A 1 156 ? -7.266 -3.446 11.395 1.00 98.25 156 ASN A C 1
ATOM 1247 O O . ASN A 1 156 ? -7.594 -2.484 10.704 1.00 98.25 156 ASN A O 1
ATOM 1251 N N . ILE A 1 157 ? -6.289 -4.279 11.050 1.00 98.50 157 ILE A N 1
ATOM 1252 C CA . ILE A 1 157 ? -5.519 -4.155 9.813 1.00 98.50 157 ILE A CA 1
ATOM 1253 C C . ILE A 1 157 ? -6.103 -5.088 8.754 1.00 98.50 157 ILE A C 1
ATOM 1255 O O . ILE A 1 157 ? -6.243 -6.294 8.985 1.00 98.50 157 ILE A O 1
ATOM 1259 N N . LYS A 1 158 ? -6.379 -4.541 7.570 1.00 98.50 158 LYS A N 1
ATOM 1260 C CA . LYS A 1 158 ? -6.646 -5.301 6.344 1.00 98.50 158 LYS A CA 1
ATOM 1261 C C . LYS A 1 158 ? -5.549 -5.001 5.331 1.00 98.50 158 LYS A C 1
ATOM 1263 O O . LYS A 1 158 ? -5.367 -3.845 4.966 1.00 98.50 158 LYS A O 1
ATOM 1268 N N . ALA A 1 159 ? -4.842 -6.026 4.869 1.00 98.00 159 ALA A N 1
ATOM 1269 C CA . ALA A 1 159 ? -3.784 -5.875 3.875 1.00 98.00 159 ALA A CA 1
ATOM 1270 C C . ALA A 1 159 ? -4.084 -6.666 2.594 1.00 98.00 159 ALA A C 1
ATOM 1272 O O . ALA A 1 159 ? -4.303 -7.879 2.655 1.00 98.00 159 ALA A O 1
ATOM 1273 N N . LEU A 1 160 ? -4.083 -5.980 1.451 1.00 96.75 160 LEU A N 1
ATOM 1274 C CA . LEU A 1 160 ? -4.107 -6.567 0.112 1.00 96.75 160 LEU A CA 1
ATOM 1275 C C . LEU A 1 160 ? -2.691 -6.586 -0.455 1.00 96.75 160 LEU A C 1
ATOM 1277 O O . LEU A 1 160 ? -2.083 -5.533 -0.653 1.00 96.75 160 LEU A O 1
ATOM 1281 N N . LEU A 1 161 ? -2.184 -7.790 -0.699 1.00 95.06 161 LEU A N 1
ATOM 1282 C CA . LEU A 1 161 ? -0.902 -8.020 -1.352 1.00 95.06 161 LEU A CA 1
ATOM 1283 C C . LEU A 1 161 ? -1.115 -8.677 -2.711 1.00 95.06 161 LEU A C 1
ATOM 1285 O O . LEU A 1 161 ? -2.162 -9.260 -2.994 1.00 95.06 161 LEU A O 1
ATOM 1289 N N . VAL A 1 162 ? -0.095 -8.626 -3.549 1.00 93.19 162 VAL A N 1
ATOM 1290 C CA . VAL A 1 162 ? -0.085 -9.356 -4.815 1.00 93.19 162 VAL A CA 1
ATOM 1291 C C . VAL A 1 162 ? 0.272 -10.808 -4.549 1.00 93.19 162 VAL A C 1
ATOM 1293 O O . VAL A 1 162 ? 1.152 -11.100 -3.742 1.00 93.19 162 VAL A O 1
ATOM 1296 N N . ASN A 1 163 ? -0.404 -11.733 -5.228 1.00 93.56 163 ASN A N 1
ATOM 1297 C CA . ASN A 1 163 ? 0.007 -13.128 -5.223 1.00 93.56 163 ASN A CA 1
ATOM 1298 C C . ASN A 1 163 ? 1.393 -13.245 -5.894 1.00 93.56 163 ASN A C 1
ATOM 1300 O O . ASN A 1 163 ? 1.503 -12.949 -7.089 1.00 93.56 163 ASN A O 1
ATOM 1304 N N . PRO A 1 164 ? 2.439 -13.705 -5.179 1.00 90.69 164 PRO A N 1
ATOM 1305 C CA . PRO A 1 164 ? 3.786 -13.818 -5.738 1.00 90.69 164 PRO A CA 1
ATOM 1306 C C . PRO A 1 164 ? 3.891 -14.829 -6.885 1.00 90.69 164 PRO A C 1
ATOM 1308 O O . PRO A 1 164 ? 4.824 -14.745 -7.668 1.00 90.69 164 PRO A O 1
ATOM 1311 N N . ASN A 1 165 ? 2.932 -15.749 -7.015 1.00 89.38 165 ASN A N 1
ATOM 1312 C CA . ASN A 1 165 ? 2.865 -16.729 -8.104 1.00 89.38 165 ASN A CA 1
ATOM 1313 C C . ASN A 1 165 ? 2.001 -16.265 -9.290 1.00 89.38 165 ASN A C 1
ATOM 1315 O O . ASN A 1 165 ? 1.692 -17.065 -10.170 1.00 89.38 165 ASN A O 1
ATOM 1319 N N . SER A 1 166 ? 1.528 -15.017 -9.288 1.00 90.44 166 SER A N 1
ATOM 1320 C CA . SER A 1 166 ? 0.690 -14.493 -10.370 1.00 90.44 166 SER A CA 1
ATOM 1321 C C . SER A 1 166 ? 1.515 -14.093 -11.592 1.00 90.44 166 SER A C 1
ATOM 1323 O O . SER A 1 166 ? 2.672 -13.684 -11.470 1.00 90.44 166 SER A O 1
ATOM 1325 N N . ASP A 1 167 ? 0.878 -14.100 -12.764 1.00 89.50 167 ASP A N 1
ATOM 1326 C CA . ASP A 1 167 ? 1.463 -13.552 -13.995 1.00 89.50 167 ASP A CA 1
ATOM 1327 C C . ASP A 1 167 ? 1.881 -12.088 -13.818 1.00 89.50 167 ASP A C 1
ATOM 1329 O O . ASP A 1 167 ? 2.853 -11.635 -14.417 1.00 89.50 167 ASP A O 1
ATOM 1333 N N . PHE A 1 168 ? 1.193 -11.348 -12.944 1.00 87.38 168 PHE A N 1
ATOM 1334 C CA . PHE A 1 168 ? 1.573 -9.980 -12.628 1.00 87.38 168 PHE A CA 1
ATOM 1335 C C . PHE A 1 168 ? 2.920 -9.903 -11.887 1.00 87.38 168 PHE A C 1
ATOM 1337 O O . PHE A 1 168 ? 3.781 -9.110 -12.272 1.00 87.38 168 PHE A O 1
ATOM 1344 N N . ALA A 1 169 ? 3.135 -10.727 -10.858 1.00 89.00 169 ALA A N 1
ATOM 1345 C CA . ALA A 1 169 ? 4.412 -10.748 -10.146 1.00 89.00 169 ALA A CA 1
ATOM 1346 C C . ALA A 1 169 ? 5.578 -11.076 -11.098 1.00 89.00 169 ALA A C 1
ATOM 1348 O O . ALA A 1 169 ? 6.621 -10.424 -11.043 1.00 89.00 169 ALA A O 1
ATOM 1349 N N . LYS A 1 170 ? 5.365 -12.004 -12.038 1.00 88.81 170 LYS A N 1
ATOM 1350 C CA . LYS A 1 170 ? 6.329 -12.313 -13.106 1.00 88.81 170 LYS A CA 1
ATOM 1351 C C . LYS A 1 170 ? 6.554 -11.138 -14.052 1.00 88.81 170 LYS A C 1
ATOM 1353 O O . LYS A 1 170 ? 7.695 -10.767 -14.305 1.00 88.81 170 LYS A O 1
ATOM 1358 N N . ALA A 1 171 ? 5.481 -10.501 -14.524 1.00 87.38 171 ALA A N 1
ATOM 1359 C CA . ALA A 1 171 ? 5.578 -9.339 -15.403 1.00 87.38 171 ALA A CA 1
ATOM 1360 C C . ALA A 1 171 ? 6.395 -8.213 -14.749 1.00 87.38 171 ALA A C 1
ATOM 1362 O O . ALA A 1 171 ? 7.250 -7.614 -15.401 1.00 87.38 171 ALA A O 1
ATOM 1363 N N . ARG A 1 172 ? 6.187 -7.962 -13.448 1.00 85.69 172 ARG A N 1
ATOM 1364 C CA . ARG A 1 172 ? 7.003 -7.025 -12.664 1.00 85.69 172 ARG A CA 1
ATOM 1365 C C . ARG A 1 172 ? 8.478 -7.415 -12.660 1.00 85.69 172 ARG A C 1
ATOM 1367 O O . ARG A 1 172 ? 9.298 -6.564 -12.986 1.00 85.69 172 ARG A O 1
ATOM 1374 N N . ALA A 1 173 ? 8.804 -8.664 -12.335 1.00 86.94 173 ALA A N 1
ATOM 1375 C CA . ALA A 1 173 ? 10.192 -9.123 -12.324 1.00 86.94 173 ALA A CA 1
ATOM 1376 C C . ALA A 1 173 ? 10.859 -8.978 -13.702 1.00 86.94 173 ALA A C 1
ATOM 1378 O O . ALA A 1 173 ? 12.007 -8.562 -13.787 1.00 86.94 173 ALA A O 1
ATOM 1379 N N . ILE A 1 174 ? 10.130 -9.220 -14.795 1.00 86.50 174 ILE A N 1
ATOM 1380 C CA . ILE A 1 174 ? 10.648 -9.011 -16.155 1.00 86.50 174 ILE A CA 1
ATOM 1381 C C . ILE A 1 174 ? 10.882 -7.525 -16.456 1.00 86.50 174 ILE A C 1
ATOM 1383 O O . ILE A 1 174 ? 11.883 -7.176 -17.082 1.00 86.50 174 ILE A O 1
ATOM 1387 N N . ALA A 1 175 ? 9.984 -6.636 -16.027 1.00 81.69 175 ALA A N 1
ATOM 1388 C CA . ALA A 1 175 ? 10.172 -5.196 -16.210 1.00 81.69 175 ALA A CA 1
ATOM 1389 C C . ALA A 1 175 ? 11.350 -4.647 -15.388 1.00 81.69 175 ALA A C 1
ATOM 1391 O O . ALA A 1 175 ? 12.050 -3.751 -15.863 1.00 81.69 175 ALA A O 1
ATOM 1392 N N . GLU A 1 176 ? 11.565 -5.197 -14.191 1.00 79.62 176 GLU A N 1
ATOM 1393 C CA . GLU A 1 176 ? 12.621 -4.790 -13.263 1.00 79.62 176 GLU A CA 1
ATOM 1394 C C . GLU A 1 176 ? 13.992 -5.383 -13.631 1.00 79.62 176 GLU A C 1
ATOM 1396 O O . GLU A 1 176 ? 15.005 -4.690 -13.677 1.00 79.62 176 GLU A O 1
ATOM 1401 N N . ASP A 1 177 ? 14.047 -6.667 -13.944 1.00 80.81 177 ASP A N 1
ATOM 1402 C CA . ASP A 1 177 ? 15.313 -7.395 -13.998 1.00 80.81 177 ASP A CA 1
ATOM 1403 C C . ASP A 1 177 ? 15.522 -8.138 -15.335 1.00 80.81 177 ASP A C 1
ATOM 1405 O O . ASP A 1 177 ? 16.576 -8.732 -15.578 1.00 80.81 177 ASP A O 1
ATOM 1409 N N . GLY A 1 178 ? 14.558 -8.037 -16.256 1.00 84.25 178 GLY A N 1
ATOM 1410 C CA . GLY A 1 178 ? 14.655 -8.503 -17.638 1.00 84.25 178 GLY A CA 1
ATOM 1411 C C . GLY A 1 178 ? 14.067 -9.893 -17.899 1.00 84.25 178 GLY A C 1
ATOM 1412 O O . GLY A 1 178 ? 13.600 -10.596 -17.009 1.00 84.25 178 GLY A O 1
ATOM 1413 N N . MET A 1 179 ? 14.126 -10.317 -19.167 1.00 87.69 179 MET A N 1
ATOM 1414 C CA . MET A 1 179 ? 13.494 -11.553 -19.667 1.00 87.69 179 MET A CA 1
ATOM 1415 C C . MET A 1 179 ? 13.994 -12.848 -19.010 1.00 87.69 179 MET A C 1
ATOM 1417 O O . MET A 1 179 ? 13.352 -13.879 -19.154 1.00 87.69 179 MET A O 1
ATOM 1421 N N . VAL A 1 180 ? 15.118 -12.819 -18.286 1.00 85.38 180 VAL A N 1
ATOM 1422 C CA . VAL A 1 180 ? 15.628 -13.997 -17.561 1.00 85.38 180 VAL A CA 1
ATOM 1423 C C . VAL A 1 180 ? 14.654 -14.482 -16.479 1.00 85.38 180 VAL A C 1
ATOM 1425 O O . VAL A 1 180 ? 14.687 -15.651 -16.125 1.00 85.38 180 VAL A O 1
ATOM 1428 N N . PHE A 1 181 ? 13.763 -13.607 -16.000 1.00 86.56 181 PHE A N 1
ATOM 1429 C CA . PHE A 1 181 ? 12.723 -13.920 -15.015 1.00 86.56 181 PHE A CA 1
ATOM 1430 C C . PHE A 1 181 ? 11.436 -14.506 -15.625 1.00 86.56 181 PHE A C 1
ATOM 1432 O O . PHE A 1 181 ? 10.472 -14.727 -14.896 1.00 86.56 181 PHE A O 1
ATOM 1439 N N . ASP A 1 182 ? 11.404 -14.760 -16.938 1.00 87.94 182 ASP A N 1
ATOM 1440 C CA . ASP A 1 182 ? 10.366 -15.597 -17.566 1.00 87.94 182 ASP A CA 1
ATOM 1441 C C . ASP A 1 182 ? 10.534 -17.081 -17.182 1.00 87.94 182 ASP A C 1
ATOM 1443 O O . ASP A 1 182 ? 9.564 -17.835 -17.114 1.00 87.94 182 ASP A O 1
ATOM 1447 N N . ASP A 1 183 ? 11.768 -17.488 -16.858 1.00 90.31 183 ASP A N 1
ATOM 1448 C CA . ASP A 1 183 ? 12.060 -18.802 -16.294 1.00 90.31 183 ASP A CA 1
ATOM 1449 C C . ASP A 1 183 ? 11.575 -18.896 -14.836 1.00 90.31 183 ASP A C 1
ATOM 1451 O O . ASP A 1 183 ? 11.920 -18.078 -13.978 1.00 90.31 183 ASP A O 1
ATOM 1455 N N . GLU A 1 184 ? 10.771 -19.922 -14.554 1.00 87.06 184 GLU A N 1
ATOM 1456 C CA . GLU A 1 184 ? 10.119 -20.130 -13.259 1.00 87.06 184 GLU A CA 1
ATOM 1457 C C . GLU A 1 184 ? 11.121 -20.374 -12.116 1.00 87.06 184 GLU A C 1
ATOM 1459 O O . GLU A 1 184 ? 10.907 -19.891 -11.001 1.00 87.06 184 GLU A O 1
ATOM 1464 N N . GLU A 1 185 ? 12.211 -21.108 -12.361 1.00 87.56 185 GLU A N 1
ATOM 1465 C CA . GLU A 1 185 ? 13.217 -21.395 -11.332 1.00 87.56 185 GLU A CA 1
ATOM 1466 C C . GLU A 1 185 ? 14.001 -20.127 -10.988 1.00 87.56 185 GLU A C 1
ATOM 1468 O O . GLU A 1 185 ? 14.185 -19.801 -9.807 1.00 87.56 185 GLU A O 1
ATOM 1473 N N . ILE A 1 186 ? 14.389 -19.360 -12.013 1.00 86.38 186 ILE A N 1
ATOM 1474 C CA . ILE A 1 186 ? 15.057 -18.067 -11.834 1.00 86.38 186 ILE A CA 1
ATOM 1475 C C . ILE A 1 186 ? 14.136 -17.105 -11.080 1.00 86.38 186 ILE A C 1
ATOM 1477 O O . ILE A 1 186 ? 14.564 -16.509 -10.087 1.00 86.38 186 ILE A O 1
ATOM 1481 N N . PHE A 1 187 ? 12.861 -17.012 -11.468 1.00 87.88 187 PHE A N 1
ATOM 1482 C CA . PHE A 1 187 ? 11.873 -16.171 -10.796 1.00 87.88 187 PHE A CA 1
ATOM 1483 C C . PHE A 1 187 ? 11.713 -16.499 -9.310 1.00 87.88 187 PHE A C 1
ATOM 1485 O O . PHE A 1 187 ? 11.773 -15.596 -8.470 1.00 87.88 187 PHE A O 1
ATOM 1492 N N . ARG A 1 188 ? 11.587 -17.784 -8.962 1.00 86.44 188 ARG A N 1
ATOM 1493 C CA . ARG A 1 188 ? 11.459 -18.233 -7.565 1.00 86.44 188 ARG A CA 1
ATOM 1494 C C . ARG A 1 188 ? 12.713 -17.968 -6.732 1.00 86.44 188 ARG A C 1
ATOM 1496 O O . ARG A 1 188 ? 12.612 -17.729 -5.530 1.00 86.44 188 ARG A O 1
ATOM 1503 N N . SER A 1 189 ? 13.888 -17.966 -7.359 1.00 85.62 189 SER A N 1
ATOM 1504 C CA . SER A 1 189 ? 15.147 -17.565 -6.713 1.00 85.62 189 SER A CA 1
ATOM 1505 C C . SER A 1 189 ? 15.347 -16.041 -6.643 1.00 85.62 189 SER A C 1
ATOM 1507 O O . SER A 1 189 ? 16.284 -15.557 -6.003 1.00 85.62 189 SER A O 1
ATOM 1509 N N . GLY A 1 190 ? 14.461 -15.281 -7.290 1.00 85.56 190 GLY A N 1
ATOM 1510 C CA . GLY A 1 190 ? 14.575 -13.848 -7.491 1.00 85.56 190 GLY A CA 1
ATOM 1511 C C . GLY A 1 190 ? 14.294 -12.990 -6.250 1.00 85.56 190 GLY A C 1
ATOM 1512 O O . GLY A 1 190 ? 13.624 -13.427 -5.304 1.00 85.56 190 GLY A O 1
ATOM 1513 N N . PRO A 1 191 ? 14.740 -11.717 -6.261 1.00 84.75 191 PRO A N 1
ATOM 1514 C CA . PRO A 1 191 ? 14.506 -10.775 -5.166 1.00 84.75 191 PRO A CA 1
ATOM 1515 C C . PRO A 1 191 ? 13.023 -10.590 -4.817 1.00 84.75 191 PRO A C 1
ATOM 1517 O O . PRO A 1 191 ? 12.666 -10.641 -3.639 1.00 84.75 191 PRO A O 1
ATOM 1520 N N . LEU A 1 192 ? 12.150 -10.434 -5.822 1.00 85.31 192 LEU A N 1
ATOM 1521 C CA . LEU A 1 192 ? 10.714 -10.201 -5.622 1.00 85.31 192 LEU A CA 1
ATOM 1522 C C . LEU A 1 192 ? 10.026 -11.373 -4.901 1.00 85.31 192 LEU A C 1
ATOM 1524 O O . LEU A 1 192 ? 9.230 -11.164 -3.977 1.00 85.31 192 LEU A O 1
ATOM 1528 N N . TYR A 1 193 ? 10.353 -12.609 -5.290 1.00 86.69 193 TYR A N 1
ATOM 1529 C CA . TYR A 1 193 ? 9.801 -13.814 -4.673 1.00 86.69 193 TYR A CA 1
ATOM 1530 C C . TYR A 1 193 ? 10.304 -13.980 -3.233 1.00 86.69 193 TYR A C 1
ATOM 1532 O O . TYR A 1 193 ? 9.507 -14.181 -2.312 1.00 86.69 193 TYR A O 1
ATOM 1540 N N . SER A 1 194 ? 11.611 -13.791 -3.006 1.00 86.88 194 SER A N 1
ATOM 1541 C CA . SER A 1 194 ? 12.214 -13.793 -1.664 1.00 86.88 194 SER A CA 1
ATOM 1542 C C . SER A 1 194 ? 11.577 -12.745 -0.740 1.00 86.88 194 SER A C 1
ATOM 1544 O O . SER A 1 194 ? 11.271 -13.035 0.420 1.00 86.88 194 SER A O 1
ATOM 1546 N N . ASP A 1 195 ? 11.353 -11.527 -1.228 1.00 86.44 195 ASP A N 1
ATOM 1547 C CA . ASP A 1 195 ? 10.759 -10.448 -0.434 1.00 86.44 195 ASP A CA 1
ATOM 1548 C C . ASP A 1 195 ? 9.289 -10.715 -0.088 1.00 86.44 195 ASP A C 1
ATOM 1550 O O . ASP A 1 195 ? 8.850 -10.444 1.038 1.00 86.44 195 ASP A O 1
ATOM 1554 N N . SER A 1 196 ? 8.551 -11.325 -1.014 1.00 88.56 196 SER A N 1
ATOM 1555 C CA . SER A 1 196 ? 7.181 -11.787 -0.775 1.00 88.56 196 SER A CA 1
ATOM 1556 C C . SER A 1 196 ? 7.147 -12.893 0.285 1.00 88.56 196 SER A C 1
ATOM 1558 O O . SER A 1 196 ? 6.372 -12.811 1.240 1.00 88.56 196 SER A O 1
ATOM 1560 N N . TRP A 1 197 ? 8.055 -13.871 0.196 1.00 88.06 197 TRP A N 1
ATOM 1561 C CA . TRP A 1 197 ? 8.190 -14.952 1.178 1.00 88.06 197 TRP A CA 1
ATOM 1562 C C . TRP A 1 197 ? 8.503 -14.434 2.589 1.00 88.06 197 TRP A C 1
ATOM 1564 O O . TRP A 1 197 ? 7.891 -14.855 3.575 1.00 88.06 197 TRP A O 1
ATOM 1574 N N . ARG A 1 198 ? 9.431 -13.476 2.714 1.00 89.19 198 ARG A N 1
ATOM 1575 C CA . ARG A 1 198 ? 9.761 -12.839 4.004 1.00 89.19 198 ARG A CA 1
ATOM 1576 C C . ARG A 1 198 ? 8.546 -12.147 4.615 1.00 89.19 198 ARG A C 1
ATOM 1578 O O . ARG A 1 198 ? 8.260 -12.351 5.796 1.00 89.19 198 ARG A O 1
ATOM 1585 N N . SER A 1 199 ? 7.819 -11.385 3.799 1.00 91.69 199 SER A N 1
ATOM 1586 C CA . SER A 1 199 ? 6.611 -10.674 4.225 1.00 91.69 199 SER A CA 1
ATOM 1587 C C . SER A 1 199 ? 5.536 -11.652 4.705 1.00 91.69 199 SER A C 1
ATOM 1589 O O . SER A 1 199 ? 4.959 -11.471 5.776 1.00 91.69 199 SER A O 1
ATOM 1591 N N . MET A 1 200 ? 5.334 -12.758 3.986 1.00 91.31 200 MET A N 1
ATOM 1592 C CA . MET A 1 200 ? 4.390 -13.808 4.373 1.00 91.31 200 MET A CA 1
ATOM 1593 C C . MET A 1 200 ? 4.732 -14.485 5.701 1.00 91.31 200 MET A C 1
ATOM 1595 O O . MET A 1 200 ? 3.838 -14.682 6.525 1.00 91.31 200 MET A O 1
ATOM 1599 N N . ASN A 1 201 ? 6.004 -14.808 5.949 1.00 90.81 201 ASN A N 1
ATOM 1600 C CA . ASN A 1 201 ? 6.424 -15.415 7.217 1.00 90.81 201 ASN A CA 1
ATOM 1601 C C . ASN A 1 201 ? 6.149 -14.495 8.416 1.00 90.81 201 ASN A C 1
ATOM 1603 O O . ASN A 1 201 ? 5.690 -14.944 9.474 1.00 90.81 201 ASN A O 1
ATOM 1607 N N . MET A 1 202 ? 6.376 -13.191 8.249 1.00 93.06 202 MET A N 1
ATOM 1608 C CA . MET A 1 202 ? 6.037 -12.204 9.272 1.00 93.06 202 MET A CA 1
ATOM 1609 C C . MET A 1 202 ? 4.524 -12.081 9.455 1.00 93.06 202 MET A C 1
ATOM 1611 O O . MET A 1 202 ? 4.052 -12.092 10.591 1.00 93.06 202 MET A O 1
ATOM 1615 N N . ILE A 1 203 ? 3.754 -12.030 8.362 1.00 95.44 203 ILE A N 1
ATOM 1616 C CA . ILE A 1 203 ? 2.286 -12.018 8.405 1.00 95.44 203 ILE A CA 1
ATOM 1617 C C . ILE A 1 203 ? 1.766 -13.235 9.176 1.00 95.44 203 ILE A C 1
ATOM 1619 O O . ILE A 1 203 ? 0.925 -13.076 10.060 1.00 95.44 203 ILE A O 1
ATOM 1623 N N . ALA A 1 204 ? 2.273 -14.436 8.888 1.00 94.62 204 ALA A N 1
ATOM 1624 C CA . ALA A 1 204 ? 1.882 -15.664 9.577 1.00 94.62 204 ALA A CA 1
ATOM 1625 C C . ALA A 1 204 ? 2.149 -15.571 11.087 1.00 94.62 204 ALA A C 1
ATOM 1627 O O . ALA A 1 204 ? 1.271 -15.868 11.901 1.00 94.62 204 ALA A O 1
ATOM 1628 N N . THR A 1 205 ? 3.334 -15.084 11.460 1.00 94.31 205 THR A N 1
ATOM 1629 C CA . THR A 1 205 ? 3.738 -14.894 12.859 1.00 94.31 205 THR A CA 1
ATOM 1630 C C . THR A 1 205 ? 2.840 -13.883 13.575 1.00 94.31 205 THR A C 1
ATOM 1632 O O . THR A 1 205 ? 2.325 -14.159 14.660 1.00 94.31 205 THR A O 1
ATOM 1635 N N . MET A 1 206 ? 2.605 -12.723 12.958 1.00 95.44 206 MET A N 1
ATOM 1636 C CA . MET A 1 206 ? 1.753 -11.672 13.513 1.00 95.44 206 MET A CA 1
ATOM 1637 C C . MET A 1 206 ? 0.298 -12.119 13.631 1.00 95.44 206 MET A C 1
ATOM 1639 O O . MET A 1 206 ? -0.329 -11.873 14.658 1.00 95.44 206 MET A O 1
ATOM 1643 N N . LYS A 1 207 ? -0.235 -12.807 12.615 1.00 95.25 207 LYS A N 1
ATOM 1644 C CA . LYS A 1 207 ? -1.610 -13.313 12.609 1.00 95.25 207 LYS A CA 1
ATOM 1645 C C . LYS A 1 207 ? -1.823 -14.348 13.709 1.00 95.25 207 LYS A C 1
ATOM 1647 O O . LYS A 1 207 ? -2.833 -14.271 14.396 1.00 95.25 207 LYS A O 1
ATOM 1652 N N . LYS A 1 208 ? -0.862 -15.255 13.923 1.00 95.25 208 LYS A N 1
ATOM 1653 C CA . LYS A 1 208 ? -0.895 -16.212 15.039 1.00 95.25 208 LYS A CA 1
ATOM 1654 C C . LYS A 1 208 ? -0.936 -15.491 16.386 1.00 95.25 208 LYS A C 1
ATOM 1656 O O . LYS A 1 208 ? -1.796 -15.782 17.200 1.00 95.25 208 LYS A O 1
ATOM 1661 N N . LYS A 1 209 ? -0.061 -14.504 16.599 1.00 95.56 209 LYS A N 1
ATOM 1662 C CA . LYS A 1 209 ? -0.046 -13.722 17.845 1.00 95.56 209 LYS A CA 1
ATOM 1663 C C . LYS A 1 209 ? -1.329 -12.906 18.053 1.00 95.56 209 LYS A C 1
ATOM 1665 O O . LYS A 1 209 ? -1.773 -12.750 19.182 1.00 95.56 209 LYS A O 1
ATOM 1670 N N . ALA A 1 210 ? -1.922 -12.390 16.978 1.00 96.12 210 ALA A N 1
ATOM 1671 C CA . ALA A 1 210 ? -3.150 -11.603 17.037 1.00 96.12 210 ALA A CA 1
ATOM 1672 C C . ALA A 1 210 ? -4.391 -12.422 17.435 1.00 96.12 210 ALA A C 1
ATOM 1674 O O . ALA A 1 210 ? -5.362 -11.832 17.891 1.00 96.12 210 ALA A O 1
ATOM 1675 N N . GLN A 1 211 ? -4.378 -13.755 17.289 1.00 94.69 211 GLN A N 1
ATOM 1676 C CA . GLN A 1 211 ? -5.514 -14.612 17.668 1.00 94.69 211 GLN A CA 1
ATOM 1677 C C . GLN A 1 211 ? -5.834 -14.550 19.166 1.00 94.69 211 GLN A C 1
ATOM 1679 O O . GLN A 1 211 ? -6.997 -14.669 19.541 1.00 94.69 211 GLN A O 1
ATOM 1684 N N . ASP A 1 212 ? -4.822 -14.314 20.000 1.00 94.62 212 ASP A N 1
ATOM 1685 C CA . ASP A 1 212 ? -4.963 -14.240 21.457 1.00 94.62 212 ASP A CA 1
ATOM 1686 C C . ASP A 1 212 ? -5.298 -12.819 21.953 1.00 94.62 212 ASP A C 1
ATOM 1688 O O . ASP A 1 212 ? -5.370 -12.564 23.157 1.00 94.62 212 ASP A O 1
ATOM 1692 N N . LEU A 1 213 ? -5.480 -11.862 21.037 1.00 96.12 213 LEU A N 1
ATOM 1693 C CA . LEU A 1 213 ? -5.684 -10.453 21.351 1.00 96.12 213 LEU A CA 1
ATOM 1694 C C . LEU A 1 213 ? -7.136 -10.029 21.124 1.00 96.12 213 LEU A C 1
ATOM 1696 O O . LEU A 1 213 ? -7.772 -10.372 20.134 1.00 96.12 213 LEU A O 1
ATOM 1700 N N . SER A 1 214 ? -7.660 -9.217 22.042 1.00 96.00 214 SER A N 1
ATOM 1701 C CA . SER A 1 214 ? -9.054 -8.757 22.008 1.00 96.00 214 SER A CA 1
ATOM 1702 C C . SER A 1 214 ? -9.273 -7.452 21.242 1.00 96.00 214 SER A C 1
ATOM 1704 O O . SER A 1 214 ? -10.412 -7.116 20.921 1.00 96.00 214 SER A O 1
ATOM 1706 N N . ARG A 1 215 ? -8.214 -6.671 20.996 1.00 97.62 215 ARG A N 1
ATOM 1707 C CA . ARG A 1 215 ? -8.324 -5.316 20.428 1.00 97.62 215 ARG A CA 1
ATOM 1708 C C . ARG A 1 215 ? -7.538 -5.134 19.137 1.00 97.62 215 ARG A C 1
ATOM 1710 O O . ARG A 1 215 ? -7.795 -4.158 18.438 1.00 97.62 215 ARG A O 1
ATOM 1717 N N . PHE A 1 216 ? -6.634 -6.058 18.826 1.00 98.31 216 PHE A N 1
ATOM 1718 C CA . PHE A 1 216 ? -5.821 -6.042 17.621 1.00 98.31 216 PHE A CA 1
ATOM 1719 C C . PHE A 1 216 ? -6.205 -7.199 16.693 1.00 98.31 216 PHE A C 1
ATOM 1721 O O . PHE A 1 216 ? -6.198 -8.351 17.118 1.00 98.31 216 PHE A O 1
ATOM 1728 N N . SER A 1 217 ? -6.458 -6.917 15.415 1.00 97.88 217 SER A N 1
ATOM 1729 C CA . SER A 1 217 ? -6.665 -7.941 14.385 1.00 97.88 217 SER A CA 1
ATOM 1730 C C . SER A 1 217 ? -5.869 -7.647 13.117 1.00 97.88 217 SER A C 1
ATOM 1732 O O . SER A 1 217 ? -5.739 -6.500 12.697 1.00 97.88 217 SER A O 1
ATOM 1734 N N . LEU A 1 218 ? -5.358 -8.705 12.482 1.00 97.88 218 LEU A N 1
ATOM 1735 C CA . LEU A 1 218 ? -4.656 -8.643 11.201 1.00 97.88 218 LEU A CA 1
ATOM 1736 C C . LEU A 1 218 ? -5.280 -9.638 10.222 1.00 97.88 218 LEU A C 1
ATOM 1738 O O . LEU A 1 218 ? -5.215 -10.853 10.418 1.00 97.88 218 LEU A O 1
ATOM 1742 N N . ASN A 1 219 ? -5.842 -9.110 9.141 1.00 97.38 219 ASN A N 1
ATOM 1743 C CA . ASN A 1 219 ? -6.352 -9.884 8.024 1.00 97.38 219 ASN A CA 1
ATOM 1744 C C . ASN A 1 219 ? -5.560 -9.546 6.770 1.00 97.38 219 ASN A C 1
ATOM 1746 O O . ASN A 1 219 ? -5.371 -8.380 6.436 1.00 97.38 219 ASN A O 1
ATOM 1750 N N . VAL A 1 220 ? -5.127 -10.579 6.058 1.00 97.25 220 VAL A N 1
ATOM 1751 C CA . VAL A 1 220 ? -4.331 -10.434 4.843 1.00 97.25 220 VAL A CA 1
ATOM 1752 C C . VAL A 1 220 ? -4.925 -11.299 3.746 1.00 97.25 220 VAL A C 1
ATOM 1754 O O . VAL A 1 220 ? -5.296 -12.450 4.001 1.00 97.25 220 VAL A O 1
ATOM 1757 N N . LYS A 1 221 ? -5.022 -10.724 2.550 1.00 96.62 221 LYS A N 1
ATOM 1758 C CA . LYS A 1 221 ? -5.503 -11.359 1.326 1.00 96.62 221 LYS A CA 1
ATOM 1759 C C . LYS A 1 221 ? -4.524 -11.073 0.190 1.00 96.62 221 LYS A C 1
ATOM 1761 O O . LYS A 1 221 ? -3.886 -10.022 0.172 1.00 96.62 221 LYS A O 1
ATOM 1766 N N . PHE A 1 222 ? -4.431 -12.006 -0.745 1.00 95.62 222 PHE A N 1
ATOM 1767 C CA . PHE A 1 222 ? -3.565 -11.920 -1.917 1.00 95.62 222 PHE A CA 1
ATOM 1768 C C . PHE A 1 222 ? -4.405 -11.886 -3.187 1.00 95.62 222 PHE A C 1
ATOM 1770 O O . PHE A 1 222 ? -5.447 -12.536 -3.221 1.00 95.62 222 PHE A O 1
ATOM 1777 N N . VAL A 1 223 ? -3.969 -11.164 -4.219 1.00 94.69 223 VAL A N 1
ATOM 1778 C CA . VAL A 1 223 ? -4.718 -11.028 -5.479 1.00 94.69 223 VAL A CA 1
ATOM 1779 C C . VAL A 1 223 ? -3.853 -11.259 -6.715 1.00 94.69 223 VAL A C 1
ATOM 1781 O O . VAL A 1 223 ? -2.690 -10.865 -6.743 1.00 94.69 223 VAL A O 1
ATOM 1784 N N . ASP A 1 224 ? -4.442 -11.845 -7.761 1.00 90.81 224 ASP A N 1
ATOM 1785 C CA . ASP A 1 224 ? -3.814 -12.020 -9.090 1.00 90.81 224 ASP A CA 1
ATOM 1786 C C . ASP A 1 224 ? -3.973 -10.767 -9.974 1.00 90.81 224 ASP A C 1
ATOM 1788 O O . ASP A 1 224 ? -4.136 -10.854 -11.190 1.00 90.81 224 ASP A O 1
ATOM 1792 N N . HIS A 1 225 ? -4.007 -9.580 -9.368 1.00 85.50 225 HIS A N 1
ATOM 1793 C CA . HIS A 1 225 ? -4.291 -8.330 -10.065 1.00 85.50 225 HIS A CA 1
ATOM 1794 C C . HIS A 1 225 ? -3.226 -7.273 -9.784 1.00 85.50 225 HIS A C 1
ATOM 1796 O O . HIS A 1 225 ? -2.674 -7.205 -8.686 1.00 85.50 225 HIS A O 1
ATOM 1802 N N . TRP A 1 226 ? -2.981 -6.431 -10.788 1.00 78.88 226 TRP A N 1
ATOM 1803 C CA . TRP A 1 226 ? -2.143 -5.245 -10.685 1.00 78.88 226 TRP A CA 1
ATOM 1804 C C . TRP A 1 226 ? -2.781 -4.237 -9.715 1.00 78.88 226 TRP A C 1
ATOM 1806 O O . TRP A 1 226 ? -3.843 -3.696 -10.026 1.00 78.88 226 TRP A O 1
ATOM 1816 N N . PRO A 1 227 ? -2.162 -3.909 -8.571 1.00 80.50 227 PRO A N 1
ATOM 1817 C CA . PRO A 1 227 ? -2.625 -2.784 -7.782 1.00 80.50 227 PRO A CA 1
ATOM 1818 C C . PRO A 1 227 ? -2.348 -1.509 -8.583 1.00 80.50 227 PRO A C 1
ATOM 1820 O O . PRO A 1 227 ? -1.204 -1.214 -8.904 1.00 80.50 227 PRO A O 1
ATOM 1823 N N . SER A 1 228 ? -3.369 -0.720 -8.917 1.00 85.00 228 SER A N 1
ATOM 1824 C CA . SER A 1 228 ? -3.160 0.580 -9.585 1.00 85.00 228 SER A CA 1
ATOM 1825 C C . SER A 1 228 ? -2.366 1.563 -8.718 1.00 85.00 228 SER A C 1
ATOM 1827 O O . SER A 1 228 ? -1.832 2.559 -9.206 1.00 85.00 228 SER A O 1
ATOM 1829 N N . SER A 1 229 ? -2.301 1.290 -7.418 1.00 91.44 229 SER A N 1
ATOM 1830 C CA . SER A 1 229 ? -1.643 2.129 -6.439 1.00 91.44 229 SER A CA 1
ATOM 1831 C C . SER A 1 229 ? -1.170 1.350 -5.220 1.00 91.44 229 SER A C 1
ATOM 1833 O O . SER A 1 229 ? -1.765 0.347 -4.809 1.00 91.44 229 SER A O 1
ATOM 1835 N N . TYR A 1 230 ? -0.126 1.893 -4.613 1.00 94.56 230 TYR A N 1
ATOM 1836 C CA . TYR A 1 230 ? 0.200 1.683 -3.220 1.00 94.56 230 TYR A CA 1
ATOM 1837 C C . TYR A 1 230 ? -0.695 2.575 -2.352 1.00 94.56 230 TYR A C 1
ATOM 1839 O O . TYR A 1 230 ? -0.872 3.764 -2.639 1.00 94.56 230 TYR A O 1
ATOM 1847 N N . LEU A 1 231 ? -1.276 1.999 -1.302 1.00 97.31 231 LEU A N 1
ATOM 1848 C CA . LEU A 1 231 ? -2.288 2.654 -0.481 1.00 97.31 231 LEU A CA 1
ATOM 1849 C C . LEU A 1 231 ? -2.056 2.370 1.003 1.00 97.31 231 LEU A C 1
ATOM 1851 O O . LEU A 1 231 ? -1.963 1.214 1.416 1.00 97.31 231 LEU A O 1
ATOM 1855 N N . ILE A 1 232 ? -2.064 3.429 1.809 1.00 98.31 232 ILE A N 1
ATOM 1856 C CA . ILE A 1 232 ? -2.180 3.353 3.268 1.00 98.31 232 ILE A CA 1
ATOM 1857 C C . ILE A 1 232 ? -3.372 4.218 3.658 1.00 98.31 232 ILE A C 1
ATOM 1859 O O . ILE A 1 232 ? -3.327 5.430 3.471 1.00 98.31 232 ILE A O 1
ATOM 1863 N N . MET A 1 233 ? -4.430 3.635 4.215 1.00 98.62 233 MET A N 1
ATOM 1864 C CA . MET A 1 233 ? -5.564 4.402 4.737 1.00 98.62 233 MET A CA 1
ATOM 1865 C C . MET A 1 233 ? -5.683 4.224 6.242 1.00 98.62 233 MET A C 1
ATOM 1867 O O . MET A 1 233 ? -5.706 3.101 6.739 1.00 98.62 233 MET A O 1
ATOM 1871 N N . THR A 1 234 ? -5.817 5.340 6.947 1.00 98.50 234 THR A N 1
ATOM 1872 C CA . THR A 1 234 ? -6.198 5.418 8.361 1.00 98.50 234 THR A CA 1
ATOM 1873 C C . THR A 1 234 ? -7.511 6.191 8.485 1.00 98.50 234 THR A C 1
ATOM 1875 O O . THR A 1 234 ? -8.018 6.736 7.501 1.00 98.50 234 THR A O 1
ATOM 1878 N N . GLU A 1 235 ? -8.066 6.310 9.692 1.00 96.75 235 GLU A N 1
ATOM 1879 C CA . GLU A 1 235 ? -9.276 7.118 9.929 1.00 96.75 235 GLU A CA 1
ATOM 1880 C C . GLU A 1 235 ? -9.106 8.597 9.530 1.00 96.75 235 GLU A C 1
ATOM 1882 O O . GLU A 1 235 ? -10.083 9.262 9.176 1.00 96.75 235 GLU A O 1
ATOM 1887 N N . LYS A 1 236 ? -7.869 9.115 9.577 1.00 97.25 236 LYS A N 1
ATOM 1888 C CA . LYS A 1 236 ? -7.561 10.528 9.313 1.00 97.25 236 LYS A CA 1
ATOM 1889 C C . LYS A 1 236 ? -7.063 10.772 7.896 1.00 97.25 236 LYS A C 1
ATOM 1891 O O . LYS A 1 236 ? -7.544 11.696 7.240 1.00 97.25 236 LYS A O 1
ATOM 1896 N N . PHE A 1 237 ? -6.099 9.974 7.442 1.00 98.56 237 PHE A N 1
ATOM 1897 C CA . PHE A 1 237 ? -5.405 10.224 6.183 1.00 98.56 237 PHE A CA 1
ATOM 1898 C C . PHE A 1 237 ? -5.275 8.980 5.317 1.00 98.56 237 PHE A C 1
ATOM 1900 O O . PHE A 1 237 ? -5.163 7.853 5.795 1.00 98.56 237 PHE A O 1
ATOM 1907 N N . THR A 1 238 ? -5.257 9.237 4.019 1.00 98.56 238 THR A N 1
ATOM 1908 C CA . THR A 1 238 ? -4.985 8.292 2.953 1.00 98.56 238 THR A CA 1
ATOM 1909 C C . THR A 1 238 ? -3.705 8.723 2.261 1.00 98.56 238 THR A C 1
ATOM 1911 O O . THR A 1 238 ? -3.627 9.838 1.748 1.00 98.56 238 THR A O 1
ATOM 1914 N N . PHE A 1 239 ? -2.710 7.846 2.258 1.00 98.38 239 PHE A N 1
ATOM 1915 C CA . PHE A 1 239 ? -1.492 7.998 1.481 1.00 98.38 239 PHE A CA 1
ATOM 1916 C C . PHE A 1 239 ? -1.610 7.162 0.219 1.00 98.38 239 PHE A C 1
ATOM 1918 O O . PHE A 1 239 ? -1.890 5.964 0.287 1.00 98.38 239 PHE A O 1
ATOM 1925 N N . LEU A 1 240 ? -1.410 7.811 -0.919 1.00 97.25 240 LEU A N 1
ATOM 1926 C CA . LEU A 1 240 ? -1.559 7.214 -2.234 1.00 97.25 240 LEU A CA 1
ATOM 1927 C C . LEU A 1 240 ? -0.289 7.444 -3.044 1.00 97.25 240 LEU A C 1
ATOM 1929 O O . LEU A 1 240 ? 0.142 8.579 -3.231 1.00 97.25 240 LEU A O 1
ATOM 1933 N N . GLU A 1 241 ? 0.257 6.369 -3.584 1.00 94.69 241 GLU A N 1
ATOM 1934 C CA . GLU A 1 241 ? 1.291 6.408 -4.609 1.00 94.69 241 GLU A CA 1
ATOM 1935 C C . GLU A 1 241 ? 0.792 5.597 -5.804 1.00 94.69 241 GLU A C 1
ATOM 1937 O O . GLU A 1 241 ? 0.254 4.503 -5.648 1.00 94.69 241 GLU A O 1
ATOM 1942 N N . SER A 1 242 ? 0.908 6.158 -7.004 1.00 90.69 242 SER A N 1
ATOM 1943 C CA . SER A 1 242 ? 0.479 5.469 -8.223 1.00 90.69 242 SER A CA 1
ATOM 1944 C C . SER A 1 242 ? 1.565 4.509 -8.688 1.00 90.69 242 SER A C 1
ATOM 1946 O O . SER A 1 242 ? 2.733 4.884 -8.718 1.00 90.69 242 SER A O 1
ATOM 1948 N N . TYR A 1 243 ? 1.175 3.296 -9.075 1.00 86.12 243 TYR A N 1
ATOM 1949 C CA . TYR A 1 243 ? 2.101 2.335 -9.664 1.00 86.12 243 TYR A CA 1
ATOM 1950 C C . TYR A 1 243 ? 2.122 2.462 -11.186 1.00 86.12 243 TYR A C 1
ATOM 1952 O O . TYR A 1 243 ? 1.077 2.604 -11.823 1.00 86.12 243 TYR A O 1
ATOM 1960 N N . GLN A 1 244 ? 3.313 2.373 -11.777 1.00 78.62 244 GLN A N 1
ATOM 1961 C CA . GLN A 1 244 ? 3.516 2.395 -13.224 1.00 78.62 244 GLN A CA 1
ATOM 1962 C C . GLN A 1 244 ? 4.365 1.203 -13.666 1.00 78.62 244 GLN A C 1
ATOM 1964 O O . GLN A 1 244 ? 5.330 0.830 -13.004 1.00 78.62 244 GLN A O 1
ATOM 1969 N N . PHE A 1 245 ? 4.030 0.642 -14.826 1.00 72.00 245 PHE A N 1
ATOM 1970 C CA . PHE A 1 245 ? 4.816 -0.397 -15.485 1.00 72.00 245 PHE A CA 1
ATOM 1971 C C . PHE A 1 245 ? 5.728 0.246 -16.533 1.00 72.00 245 PHE A C 1
ATOM 1973 O O . PHE A 1 245 ? 5.340 0.416 -17.688 1.00 72.00 245 PHE A O 1
ATOM 1980 N N . ALA A 1 246 ? 6.910 0.694 -16.112 1.00 68.31 246 ALA A N 1
ATOM 1981 C CA . ALA A 1 246 ? 7.841 1.413 -16.976 1.00 68.31 246 ALA A CA 1
ATOM 1982 C C . ALA A 1 246 ? 9.278 0.931 -16.766 1.00 68.31 246 ALA A C 1
ATOM 1984 O O . ALA A 1 246 ? 9.731 0.797 -15.634 1.00 68.31 246 ALA A O 1
ATOM 1985 N N . ASN A 1 247 ? 10.008 0.737 -17.866 1.00 66.88 247 ASN A N 1
ATOM 1986 C CA . ASN A 1 247 ? 11.449 0.510 -17.835 1.00 66.88 247 ASN A CA 1
ATOM 1987 C C . ASN A 1 247 ? 12.164 1.869 -17.730 1.00 66.88 247 ASN A C 1
ATOM 1989 O O . ASN A 1 247 ? 12.078 2.697 -18.643 1.00 66.88 247 ASN A O 1
ATOM 1993 N N . LEU A 1 248 ? 12.854 2.108 -16.611 1.00 67.00 248 LEU A N 1
ATOM 1994 C CA . LEU A 1 248 ? 13.468 3.405 -16.295 1.00 67.00 248 LEU A CA 1
ATOM 1995 C C . LEU A 1 248 ? 14.955 3.483 -16.621 1.00 67.00 248 LEU A C 1
ATOM 1997 O O . LEU A 1 248 ? 15.586 4.497 -16.292 1.00 67.00 248 LEU A O 1
ATOM 2001 N N . GLN A 1 249 ? 15.50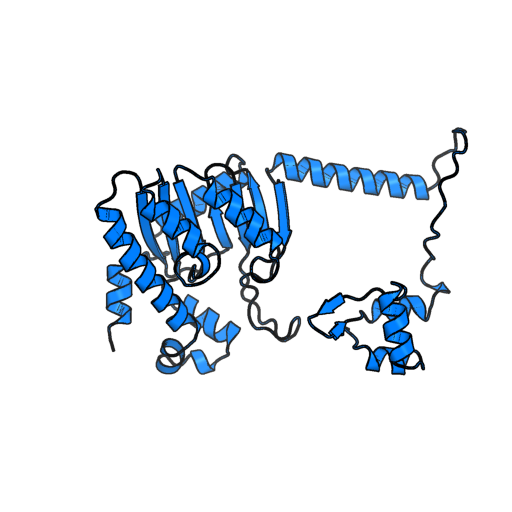9 2.492 -17.328 1.00 65.50 249 GLN A N 1
ATOM 2002 C CA . GLN A 1 249 ? 16.911 2.516 -17.750 1.00 65.50 249 GLN A CA 1
ATOM 2003 C C . GLN A 1 249 ? 17.254 3.820 -18.488 1.00 65.50 249 GLN A C 1
ATOM 2005 O O . GLN A 1 249 ? 18.325 4.384 -18.284 1.00 65.50 249 GLN A O 1
ATOM 2010 N N . ASN A 1 250 ? 16.305 4.361 -19.258 1.00 63.50 250 ASN A N 1
ATOM 2011 C CA . ASN A 1 250 ? 16.489 5.582 -20.045 1.00 63.50 250 ASN A CA 1
ATOM 2012 C C . ASN A 1 250 ? 16.318 6.898 -19.259 1.00 63.50 250 ASN A C 1
ATOM 2014 O O . ASN A 1 250 ? 16.621 7.959 -19.803 1.00 63.50 250 ASN A O 1
ATOM 2018 N N . ILE A 1 251 ? 15.817 6.865 -18.017 1.00 66.94 251 ILE A N 1
ATOM 2019 C CA . ILE A 1 251 ? 15.540 8.076 -17.218 1.00 66.94 251 ILE A CA 1
ATOM 2020 C C . ILE A 1 251 ? 16.440 8.138 -15.982 1.00 66.94 251 ILE A C 1
ATOM 2022 O O . ILE A 1 251 ? 17.110 9.148 -15.758 1.00 66.94 251 ILE A O 1
ATOM 2026 N N . TYR A 1 252 ? 16.466 7.060 -15.195 1.00 64.50 252 TYR A N 1
ATOM 2027 C CA . TYR A 1 252 ? 17.154 7.004 -13.902 1.00 64.50 252 TYR A CA 1
ATOM 2028 C C . TYR A 1 252 ? 18.239 5.923 -13.835 1.00 64.50 252 TYR A C 1
ATOM 2030 O O . TYR A 1 252 ? 19.023 5.924 -12.891 1.00 64.50 252 TYR A O 1
ATOM 2038 N N . GLY A 1 253 ? 18.328 5.034 -14.833 1.00 62.03 253 GLY A N 1
ATOM 2039 C CA . GLY A 1 253 ? 19.228 3.875 -14.783 1.00 62.03 253 GLY A CA 1
ATOM 2040 C C . GLY A 1 253 ? 18.778 2.801 -13.785 1.00 62.03 253 GLY A C 1
ATOM 2041 O O . GLY A 1 253 ? 19.557 1.917 -13.450 1.00 62.03 253 GLY A O 1
ATOM 2042 N N . GLU A 1 254 ? 17.536 2.894 -13.314 1.00 58.88 254 GLU A N 1
ATOM 2043 C CA . GLU A 1 254 ? 16.886 1.958 -12.395 1.00 58.88 254 GLU A CA 1
ATOM 2044 C C . GLU A 1 254 ? 15.714 1.282 -13.109 1.00 58.88 254 GLU A C 1
ATOM 2046 O O . GLU A 1 254 ? 15.414 1.599 -14.263 1.00 58.88 254 GLU A O 1
ATOM 2051 N N . SER A 1 255 ? 15.074 0.315 -12.460 1.00 55.50 255 SER A N 1
ATOM 2052 C CA . SER A 1 255 ? 14.187 -0.608 -13.157 1.00 55.50 255 SER A CA 1
ATOM 2053 C C . SER A 1 255 ? 12.729 -0.620 -12.696 1.00 55.50 255 SER A C 1
ATOM 2055 O O . SER A 1 255 ? 11.905 -1.278 -13.322 1.00 55.50 255 SER A O 1
ATOM 2057 N N . SER A 1 256 ? 12.354 0.194 -11.702 1.00 60.00 256 SER A N 1
ATOM 2058 C CA . SER A 1 256 ? 10.946 0.371 -11.317 1.00 60.00 256 SER A CA 1
ATOM 2059 C C . SER A 1 256 ? 10.693 1.657 -10.550 1.00 60.00 256 SER A C 1
ATOM 2061 O O . SER A 1 256 ? 11.570 2.145 -9.848 1.00 60.00 256 SER A O 1
ATOM 2063 N N . PHE A 1 257 ? 9.482 2.205 -10.697 1.00 64.12 257 PHE A N 1
ATOM 2064 C CA . PHE A 1 257 ? 9.023 3.410 -10.000 1.00 64.12 257 PHE A CA 1
ATOM 2065 C C . PHE A 1 257 ? 8.540 3.149 -8.564 1.00 64.12 257 PHE A C 1
ATOM 2067 O O . PHE A 1 257 ? 8.209 4.114 -7.878 1.00 64.12 257 PHE A O 1
ATOM 2074 N N . ASP A 1 258 ? 8.486 1.893 -8.104 1.00 73.00 258 ASP A N 1
ATOM 2075 C CA . ASP A 1 258 ? 7.986 1.537 -6.768 1.00 73.00 258 ASP A CA 1
ATOM 2076 C C . ASP A 1 258 ? 8.742 2.307 -5.667 1.00 73.00 258 ASP A C 1
ATOM 2078 O O . ASP A 1 258 ? 9.934 2.108 -5.424 1.00 73.00 258 ASP A O 1
ATOM 2082 N N . GLY A 1 259 ? 8.041 3.235 -5.019 1.00 83.06 259 GLY A N 1
ATOM 2083 C CA . GLY A 1 259 ? 8.559 4.114 -3.978 1.00 83.06 259 GLY A CA 1
ATOM 2084 C C . GLY A 1 259 ? 9.362 5.322 -4.473 1.00 83.06 259 GLY A C 1
ATOM 2085 O O . GLY A 1 259 ? 9.812 6.093 -3.627 1.00 83.06 259 GLY A O 1
ATOM 2086 N N . LEU A 1 260 ? 9.537 5.515 -5.789 1.00 85.94 260 LEU A N 1
ATOM 2087 C CA . LEU A 1 260 ? 10.337 6.590 -6.413 1.00 85.94 260 LEU A CA 1
ATOM 2088 C C . LEU A 1 260 ? 9.514 7.750 -6.995 1.00 85.94 260 LEU A C 1
ATOM 2090 O O . LEU A 1 260 ? 10.087 8.761 -7.412 1.00 85.94 260 LEU A O 1
ATOM 2094 N N . VAL A 1 261 ? 8.184 7.656 -6.976 1.00 88.44 261 VAL A N 1
ATOM 2095 C CA . VAL A 1 261 ? 7.286 8.759 -7.352 1.00 88.44 261 VAL A CA 1
ATOM 2096 C C . VAL A 1 261 ? 6.740 9.497 -6.122 1.00 88.44 261 VAL A C 1
ATOM 2098 O O . VAL A 1 261 ? 6.702 8.924 -5.032 1.00 88.44 261 VAL A O 1
ATOM 2101 N N . PRO A 1 262 ? 6.318 10.770 -6.260 1.00 93.44 262 PRO A N 1
ATOM 2102 C CA . PRO A 1 262 ? 5.678 11.504 -5.171 1.00 93.44 262 PRO A CA 1
ATOM 2103 C C . PRO A 1 262 ? 4.445 10.780 -4.623 1.00 93.44 262 PRO A C 1
ATOM 2105 O O . PRO A 1 262 ? 3.673 10.194 -5.388 1.00 93.44 262 PRO A O 1
ATOM 2108 N N . MET A 1 263 ? 4.219 10.893 -3.314 1.00 96.12 263 MET A N 1
ATOM 2109 C CA . MET A 1 263 ? 2.991 10.411 -2.682 1.00 96.12 263 MET A CA 1
ATOM 2110 C C . MET A 1 263 ? 2.006 11.551 -2.436 1.00 96.12 263 MET A C 1
ATOM 2112 O O . MET A 1 263 ? 2.385 12.690 -2.173 1.00 96.12 263 MET A O 1
ATOM 2116 N N . LEU A 1 264 ? 0.720 11.234 -2.455 1.00 97.62 264 LEU A N 1
ATOM 2117 C CA . LEU A 1 264 ? -0.350 12.152 -2.092 1.00 97.62 264 LEU A CA 1
ATOM 2118 C C . LEU A 1 264 ? -0.836 11.820 -0.685 1.00 97.62 264 LEU A C 1
ATOM 2120 O O . LEU A 1 264 ? -1.175 10.671 -0.413 1.00 97.62 264 LEU A O 1
ATOM 2124 N N . GLN A 1 265 ? -0.905 12.822 0.189 1.00 98.31 265 GLN A N 1
ATOM 2125 C CA . GLN A 1 265 ? -1.620 12.736 1.459 1.00 98.31 265 GLN A CA 1
ATOM 2126 C C . GLN A 1 265 ? -2.982 13.410 1.301 1.00 98.31 265 GLN A C 1
ATOM 2128 O O . GLN A 1 265 ? -3.062 14.602 1.003 1.00 98.31 265 GLN A O 1
ATOM 2133 N N . ILE A 1 266 ? -4.042 12.642 1.522 1.00 98.31 266 ILE A N 1
ATOM 2134 C CA . ILE A 1 266 ? -5.435 13.048 1.328 1.00 98.31 266 ILE A CA 1
ATOM 2135 C C . ILE A 1 266 ? -6.193 12.819 2.641 1.00 98.31 266 ILE A C 1
ATOM 2137 O O . ILE A 1 266 ? -5.948 11.836 3.339 1.00 98.31 266 ILE A O 1
ATOM 2141 N N . LYS A 1 267 ? -7.138 13.689 3.000 1.00 98.25 267 LYS A N 1
ATOM 2142 C CA . LYS A 1 267 ? -8.071 13.445 4.113 1.00 98.25 267 LYS A CA 1
ATOM 2143 C C . LYS A 1 267 ? -8.936 12.220 3.817 1.00 98.25 267 LYS A C 1
ATOM 2145 O O . LYS A 1 267 ? -9.640 12.198 2.808 1.00 98.25 267 LYS A O 1
ATOM 2150 N N . SER A 1 268 ? -8.979 11.249 4.730 1.00 97.31 268 SER A N 1
ATOM 2151 C CA . SER A 1 268 ? -9.768 10.015 4.549 1.00 97.31 268 SER A CA 1
ATOM 2152 C C . SER A 1 268 ? -11.279 10.247 4.437 1.00 97.31 268 SER A C 1
ATOM 2154 O O . SER A 1 268 ? -11.994 9.394 3.922 1.00 97.31 268 SER A O 1
ATOM 2156 N N . GLN A 1 269 ? -11.763 11.405 4.895 1.00 95.75 269 GLN A N 1
ATOM 2157 C CA . GLN A 1 269 ? -13.171 11.806 4.802 1.00 95.75 269 GLN A CA 1
ATOM 2158 C C . GLN A 1 269 ? -13.537 12.476 3.468 1.00 95.75 269 GLN A C 1
ATOM 2160 O O . GLN A 1 269 ? -14.709 12.750 3.231 1.00 95.75 269 GLN A O 1
ATOM 2165 N N . SER A 1 270 ? -12.558 12.762 2.605 1.00 97.12 270 SER A N 1
ATOM 2166 C CA . SER A 1 270 ? -12.816 13.338 1.281 1.00 97.12 270 SER A CA 1
ATOM 2167 C C . SER A 1 270 ? -13.502 12.339 0.350 1.00 97.12 270 SER A C 1
ATOM 2169 O O . SER A 1 270 ? -13.346 11.122 0.488 1.00 97.12 270 SER A O 1
ATOM 2171 N N . ASP A 1 271 ? -14.209 12.848 -0.658 1.00 96.06 271 ASP A N 1
ATOM 2172 C CA . ASP A 1 271 ? -14.840 12.003 -1.674 1.00 96.06 271 ASP A CA 1
ATOM 2173 C C . ASP A 1 271 ? -13.824 11.157 -2.437 1.00 96.06 271 ASP A C 1
ATOM 2175 O O . ASP A 1 271 ? -14.078 9.981 -2.707 1.00 96.06 271 ASP A O 1
ATOM 2179 N N . TYR A 1 272 ? -12.638 11.704 -2.711 1.00 95.62 272 TYR A N 1
ATOM 2180 C CA . TYR A 1 272 ? -11.602 10.943 -3.394 1.00 95.62 272 TYR A CA 1
ATOM 2181 C C . TYR A 1 272 ? -11.097 9.773 -2.540 1.00 95.62 272 TYR A C 1
ATOM 2183 O O . TYR A 1 272 ? -11.037 8.639 -3.019 1.00 95.62 272 TYR A O 1
ATOM 2191 N N . ALA A 1 273 ? -10.833 9.995 -1.248 1.00 97.19 273 ALA A N 1
ATOM 2192 C CA . ALA A 1 273 ? -10.465 8.908 -0.345 1.00 97.19 273 ALA A CA 1
ATOM 2193 C C . ALA A 1 273 ? -11.585 7.864 -0.200 1.00 97.19 273 ALA A C 1
ATOM 2195 O O . ALA A 1 273 ? -11.305 6.667 -0.162 1.00 97.19 273 ALA A O 1
ATOM 2196 N N . ARG A 1 274 ? -12.860 8.275 -0.199 1.00 97.25 274 ARG A N 1
ATOM 2197 C CA . ARG A 1 274 ? -13.999 7.341 -0.197 1.00 97.25 274 ARG A CA 1
ATOM 2198 C C . ARG A 1 274 ? -14.038 6.465 -1.450 1.00 97.25 274 ARG A C 1
ATOM 2200 O O . ARG A 1 274 ? -14.331 5.277 -1.339 1.00 97.25 274 ARG A O 1
ATOM 2207 N N . ILE A 1 275 ? -13.711 7.011 -2.623 1.00 96.56 275 ILE A N 1
ATOM 2208 C CA . ILE A 1 275 ? -13.586 6.231 -3.865 1.00 96.56 275 ILE A CA 1
ATOM 2209 C C . ILE A 1 275 ? -12.450 5.206 -3.742 1.00 96.56 275 ILE A C 1
ATOM 2211 O O . ILE A 1 275 ? -12.655 4.037 -4.067 1.00 96.56 275 ILE A O 1
ATOM 2215 N N . LEU A 1 276 ? -11.288 5.608 -3.214 1.00 96.56 276 LEU A N 1
ATOM 2216 C CA . LEU A 1 276 ? -10.156 4.701 -2.977 1.00 96.56 276 LEU A CA 1
ATOM 2217 C C . LEU A 1 276 ? -10.516 3.585 -1.983 1.00 96.56 276 LEU A C 1
ATOM 2219 O O . LEU A 1 276 ? -10.199 2.420 -2.222 1.00 96.56 276 LEU A O 1
ATOM 2223 N N . ARG A 1 277 ? -11.250 3.912 -0.911 1.00 97.56 277 ARG A N 1
ATOM 2224 C CA . ARG A 1 277 ? -11.770 2.920 0.041 1.00 97.56 277 ARG A CA 1
ATOM 2225 C C . ARG A 1 277 ? -12.740 1.952 -0.623 1.00 97.56 277 ARG A C 1
ATOM 2227 O O . ARG A 1 277 ? -12.624 0.752 -0.420 1.00 97.56 277 ARG A O 1
ATOM 2234 N N . ASN A 1 278 ? -13.668 2.454 -1.436 1.00 96.81 278 ASN A N 1
ATOM 2235 C CA . ASN A 1 278 ? -14.617 1.613 -2.165 1.00 96.81 278 ASN A CA 1
ATOM 2236 C C . ASN A 1 278 ? -13.906 0.683 -3.153 1.00 96.81 278 ASN A C 1
ATOM 2238 O O . ASN A 1 278 ? -14.295 -0.474 -3.278 1.00 96.81 278 ASN A O 1
ATOM 2242 N N . HIS A 1 279 ? -12.854 1.158 -3.825 1.00 95.12 279 HIS A N 1
ATOM 2243 C CA . HIS A 1 279 ? -11.999 0.318 -4.662 1.00 95.12 279 HIS A CA 1
ATOM 2244 C C . HIS A 1 279 ? -11.350 -0.808 -3.843 1.00 95.12 279 HIS A C 1
ATOM 2246 O O . HIS A 1 279 ? -11.479 -1.978 -4.210 1.00 95.12 279 HIS A O 1
ATOM 2252 N N . PHE A 1 280 ? -10.726 -0.469 -2.708 1.00 96.31 280 PHE A N 1
ATOM 2253 C CA . PHE A 1 280 ? -10.138 -1.450 -1.796 1.00 96.31 280 PHE A CA 1
ATOM 2254 C C . PHE A 1 280 ? -11.177 -2.473 -1.325 1.00 96.31 280 PHE A C 1
ATOM 2256 O O . PHE A 1 280 ? -10.948 -3.672 -1.437 1.00 96.31 280 PHE A O 1
ATOM 2263 N N . ASP A 1 281 ? -12.330 -2.016 -0.828 1.00 96.56 281 ASP A N 1
ATOM 2264 C CA . ASP A 1 281 ? -13.396 -2.871 -0.298 1.00 96.56 281 ASP A CA 1
ATOM 2265 C C . ASP A 1 281 ? -13.997 -3.772 -1.390 1.00 96.56 281 ASP A C 1
ATOM 2267 O O . ASP A 1 281 ? -14.289 -4.944 -1.136 1.00 96.56 281 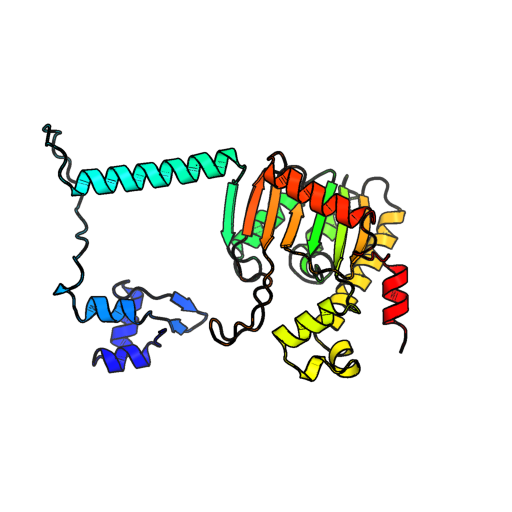ASP A O 1
ATOM 2271 N N . TYR A 1 282 ? -14.135 -3.267 -2.621 1.00 95.31 282 TYR A N 1
ATOM 2272 C CA . TYR A 1 282 ? -14.622 -4.044 -3.759 1.00 95.31 282 TYR A CA 1
ATOM 2273 C C . TYR A 1 282 ? -13.678 -5.200 -4.090 1.00 95.31 282 TYR A C 1
ATOM 2275 O O . TYR A 1 282 ? -14.133 -6.344 -4.171 1.00 95.31 282 TYR A O 1
ATOM 2283 N N . ILE A 1 283 ? -12.369 -4.933 -4.191 1.00 94.62 283 ILE A N 1
ATOM 2284 C CA . ILE A 1 283 ? -11.367 -5.994 -4.347 1.00 94.62 283 ILE A CA 1
ATOM 2285 C C . ILE A 1 283 ? -11.414 -6.904 -3.127 1.00 94.62 283 ILE A C 1
ATOM 2287 O O . ILE A 1 283 ? -11.614 -8.094 -3.281 1.00 94.62 283 ILE A O 1
ATOM 2291 N N . TRP A 1 284 ? -11.321 -6.371 -1.910 1.00 95.62 284 TRP A N 1
ATOM 2292 C CA . TRP A 1 284 ? -11.307 -7.144 -0.668 1.00 95.62 284 TRP A CA 1
ATOM 2293 C C . TRP A 1 284 ? -12.483 -8.117 -0.544 1.00 95.62 284 TRP A C 1
ATOM 2295 O O . TRP A 1 284 ? -12.323 -9.211 0.005 1.00 95.62 284 TRP A O 1
ATOM 2305 N N . SER A 1 285 ? -13.665 -7.732 -1.026 1.00 95.38 285 SER A N 1
ATOM 2306 C CA . SER A 1 285 ? -14.882 -8.539 -0.935 1.00 95.38 285 SER A CA 1
ATOM 2307 C C . SER A 1 285 ? -14.837 -9.827 -1.763 1.00 95.38 285 SER A C 1
ATOM 2309 O O . SER A 1 285 ? -15.490 -10.797 -1.386 1.00 95.38 285 SER A O 1
ATOM 2311 N N . GLY A 1 286 ? -14.070 -9.866 -2.858 1.00 93.25 286 GLY A N 1
ATOM 2312 C CA . GLY A 1 286 ? -14.129 -10.972 -3.824 1.00 93.25 286 GLY A CA 1
ATOM 2313 C C . GLY A 1 286 ? -15.368 -10.974 -4.705 1.00 93.25 286 GLY A C 1
ATOM 2314 O O . GLY A 1 286 ? -15.659 -11.985 -5.332 1.00 93.25 286 GLY A O 1
ATOM 2315 N N . ALA A 1 287 ? -16.095 -9.856 -4.775 1.00 92.44 287 ALA A N 1
ATOM 2316 C CA . ALA A 1 287 ? -17.285 -9.741 -5.612 1.00 92.44 287 ALA A CA 1
ATOM 2317 C C . ALA A 1 287 ? -16.977 -9.809 -7.121 1.00 92.44 287 ALA A C 1
ATOM 2319 O O . ALA A 1 287 ? -17.848 -10.182 -7.904 1.00 92.44 287 ALA A O 1
ATOM 2320 N N . ASN A 1 288 ? -15.758 -9.451 -7.544 1.00 90.00 288 ASN A N 1
ATOM 2321 C CA . ASN A 1 288 ? -15.364 -9.509 -8.949 1.00 90.00 288 ASN A CA 1
ATOM 2322 C C . ASN A 1 288 ? -14.821 -10.907 -9.313 1.00 90.00 288 ASN A C 1
ATOM 2324 O O . ASN A 1 288 ? -13.736 -11.259 -8.848 1.00 90.00 288 ASN A O 1
ATOM 2328 N N . PRO A 1 289 ? -15.488 -11.675 -10.198 1.00 89.31 289 PRO A N 1
ATOM 2329 C CA . PRO A 1 289 ? -15.060 -13.031 -10.552 1.00 89.31 289 PRO A CA 1
ATOM 2330 C C . PRO A 1 289 ? -13.725 -13.087 -11.314 1.00 89.31 289 PRO A C 1
ATOM 2332 O O . PRO A 1 289 ? -13.109 -14.148 -11.388 1.00 89.31 289 PRO A O 1
ATOM 2335 N N . TYR 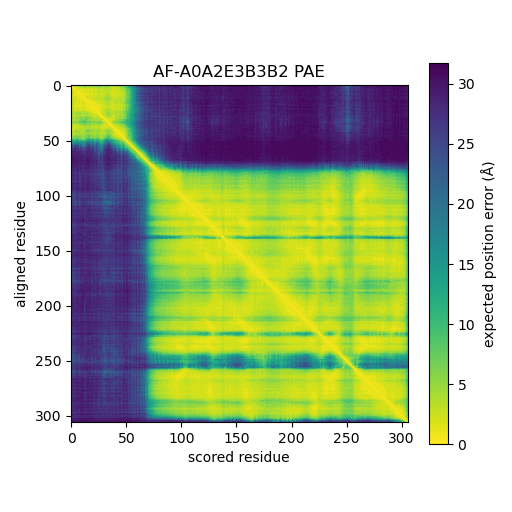A 1 290 ? -13.265 -11.963 -11.872 1.00 89.06 290 TYR A N 1
ATOM 2336 C CA . TYR A 1 290 ? -11.996 -11.876 -12.598 1.00 89.06 290 TYR A CA 1
ATOM 2337 C C . TYR A 1 290 ? -10.815 -11.475 -11.710 1.00 89.06 290 TYR A C 1
ATOM 2339 O O . TYR A 1 290 ? -9.668 -11.628 -12.118 1.00 89.06 290 TYR A O 1
ATOM 2347 N N . VAL A 1 291 ? -11.073 -10.985 -10.494 1.00 90.06 291 VAL A N 1
ATOM 2348 C CA . VAL A 1 291 ? -10.029 -10.639 -9.525 1.00 90.06 291 VAL A CA 1
ATOM 2349 C C . VAL A 1 291 ? -10.006 -11.724 -8.459 1.00 90.06 291 VAL A C 1
ATOM 2351 O O . VAL A 1 291 ? -10.706 -11.647 -7.451 1.00 90.06 291 VAL A O 1
ATOM 2354 N N . LYS A 1 292 ? -9.219 -12.773 -8.711 1.00 92.31 292 LYS A N 1
ATOM 2355 C CA . LYS A 1 292 ? -9.071 -13.891 -7.773 1.00 92.31 292 LYS A CA 1
ATOM 2356 C C . LYS A 1 292 ? -8.401 -13.425 -6.488 1.00 92.31 292 LYS A C 1
ATOM 2358 O O . LYS A 1 292 ? -7.448 -12.647 -6.526 1.00 92.31 292 LYS A O 1
ATOM 2363 N N . ILE A 1 293 ? -8.895 -13.948 -5.371 1.00 94.25 293 ILE A N 1
ATOM 2364 C CA . ILE A 1 293 ? -8.412 -13.640 -4.030 1.00 94.25 293 ILE A CA 1
ATOM 2365 C C . ILE A 1 293 ? -8.013 -14.926 -3.343 1.00 94.25 293 ILE A C 1
ATOM 2367 O O . ILE A 1 293 ? -8.739 -15.913 -3.407 1.00 94.25 293 ILE A O 1
ATOM 2371 N N . PHE A 1 294 ? -6.902 -14.868 -2.626 1.00 95.44 294 PHE A N 1
ATOM 2372 C CA . PHE A 1 294 ? -6.369 -15.984 -1.872 1.00 95.44 294 PHE A CA 1
ATOM 2373 C C . PHE A 1 294 ? -6.127 -15.582 -0.424 1.00 95.44 294 PHE A C 1
ATOM 2375 O O . PHE A 1 294 ? -5.744 -14.454 -0.097 1.00 95.44 294 PHE A O 1
ATOM 2382 N N . SER A 1 295 ? -6.350 -16.536 0.460 1.00 94.81 295 SER A N 1
ATOM 2383 C CA . SER A 1 295 ? -5.911 -16.501 1.843 1.00 94.81 295 SER A CA 1
ATOM 2384 C C . SER A 1 295 ? -4.406 -16.765 1.951 1.00 94.81 295 SER A C 1
ATOM 2386 O O . SER A 1 295 ? -3.759 -17.271 1.035 1.00 94.81 295 SER A O 1
ATOM 2388 N N . LEU A 1 296 ? -3.845 -16.458 3.122 1.00 92.44 296 LEU A N 1
ATOM 2389 C CA . LEU A 1 296 ? -2.454 -16.785 3.434 1.00 92.44 296 LEU A CA 1
ATOM 2390 C C . LEU A 1 296 ? -2.162 -18.288 3.312 1.00 92.44 296 LEU A C 1
ATOM 2392 O O . LEU A 1 296 ? -1.105 -18.643 2.813 1.00 92.44 296 LEU A O 1
ATOM 2396 N N . SER A 1 297 ? -3.080 -19.161 3.742 1.00 91.38 297 SER A N 1
ATOM 2397 C CA . SER A 1 297 ? -2.899 -20.617 3.643 1.00 91.38 297 SER A CA 1
ATOM 2398 C C . SER A 1 297 ? -2.804 -21.082 2.192 1.00 91.38 297 SER A C 1
ATOM 2400 O O . SER A 1 297 ? -1.877 -21.809 1.858 1.00 91.38 297 SER A O 1
ATOM 2402 N N . GLU A 1 298 ? -3.690 -20.591 1.320 1.00 93.38 298 GLU A N 1
ATOM 2403 C CA . GLU A 1 298 ? -3.696 -20.964 -0.102 1.00 93.38 298 GLU A CA 1
ATOM 2404 C C . GLU A 1 298 ? -2.415 -20.529 -0.828 1.00 93.38 298 GLU A C 1
ATOM 2406 O O . GLU A 1 298 ? -1.914 -21.259 -1.682 1.00 93.38 298 GLU A O 1
ATOM 2411 N N . ILE A 1 299 ? -1.864 -19.351 -0.506 1.00 91.44 299 ILE A N 1
ATOM 2412 C CA . ILE A 1 299 ? -0.587 -18.914 -1.092 1.00 91.44 299 ILE A CA 1
ATOM 2413 C C . ILE A 1 299 ? 0.588 -19.695 -0.504 1.00 91.44 299 ILE A C 1
ATOM 2415 O O . ILE A 1 299 ? 1.454 -20.129 -1.261 1.00 91.44 299 ILE A O 1
ATOM 2419 N N . SER A 1 300 ? 0.619 -19.916 0.814 1.00 87.06 300 SER A N 1
ATOM 2420 C CA . SER A 1 300 ? 1.696 -20.676 1.460 1.00 87.06 300 SER A CA 1
ATOM 2421 C C . SER A 1 300 ? 1.814 -22.094 0.901 1.00 87.06 300 SER A C 1
ATOM 2423 O O . SER A 1 300 ? 2.923 -22.532 0.615 1.00 87.06 300 SER A O 1
ATOM 2425 N N . GLU A 1 301 ? 0.697 -22.792 0.681 1.00 85.62 301 GLU A N 1
ATOM 2426 C CA . GLU A 1 301 ? 0.696 -24.121 0.054 1.00 85.62 301 GLU A CA 1
ATOM 2427 C C . GLU A 1 301 ? 1.317 -24.085 -1.346 1.00 85.62 301 GLU A C 1
ATOM 2429 O O . GLU A 1 301 ? 2.196 -24.887 -1.653 1.00 85.62 301 GLU A O 1
ATOM 2434 N N . LYS A 1 302 ? 0.936 -23.106 -2.174 1.00 83.25 302 LYS A N 1
ATOM 2435 C CA . LYS A 1 302 ? 1.483 -22.947 -3.530 1.00 83.25 302 LYS A CA 1
ATOM 2436 C C . LYS A 1 302 ? 2.976 -22.622 -3.552 1.00 83.25 302 LYS A C 1
ATOM 2438 O O . LYS A 1 302 ? 3.644 -22.976 -4.515 1.00 83.25 302 LYS A O 1
ATOM 2443 N N . MET A 1 303 ? 3.491 -21.949 -2.523 1.00 77.12 303 MET A N 1
ATOM 2444 C CA . MET A 1 303 ? 4.913 -21.606 -2.424 1.00 77.12 303 MET A CA 1
ATOM 2445 C C . MET A 1 303 ? 5.778 -22.730 -1.836 1.00 77.12 303 MET A C 1
ATOM 2447 O O . MET A 1 303 ? 6.974 -22.749 -2.106 1.00 77.12 303 MET A O 1
ATOM 2451 N N . ILE A 1 304 ? 5.201 -23.644 -1.042 1.00 64.06 304 ILE A N 1
ATOM 2452 C CA . ILE A 1 304 ? 5.902 -24.812 -0.467 1.00 64.06 304 ILE A CA 1
ATOM 2453 C C . ILE A 1 304 ? 6.059 -25.943 -1.499 1.00 64.06 304 ILE A C 1
ATOM 2455 O O . ILE A 1 304 ? 6.946 -26.781 -1.354 1.00 64.06 304 ILE A O 1
ATOM 2459 N N . ILE A 1 305 ? 5.227 -25.980 -2.546 1.00 45.00 305 ILE A N 1
ATOM 2460 C CA . ILE A 1 305 ? 5.332 -26.964 -3.632 1.00 45.00 305 ILE A CA 1
ATOM 2461 C C . ILE A 1 305 ? 6.535 -26.616 -4.533 1.00 45.00 305 ILE A C 1
ATOM 2463 O O . ILE A 1 305 ? 6.404 -25.873 -5.516 1.00 45.00 305 ILE A O 1
ATOM 2467 N N . ASN A 1 306 ? 7.712 -27.101 -4.115 1.00 39.91 306 ASN A N 1
ATOM 2468 C CA . ASN A 1 306 ? 8.783 -27.767 -4.883 1.00 39.91 306 ASN A CA 1
ATOM 2469 C C . ASN A 1 306 ? 10.078 -27.808 -4.062 1.00 39.91 306 ASN A C 1
ATOM 2471 O O . ASN A 1 306 ? 10.713 -26.741 -3.908 1.00 39.91 306 ASN A O 1
#

Foldseek 3Di:
DKDWLVRLCVVVVHDSVVSVVCVVVVVFDWDDDDPTTIGDPVSSVCVVCVVVPDDDDDDDDDDDDDDDDDDDVVNVVVVVVVVVVVVVVVVCVQQFFDDWAAQQVPDVVNLVVVLVDLLPFAEEKEWEDAQPCLCQHDHRNVVSNVVCLVVLGQYAYEYEYAQCPAPVVLLLCCLFPNPVSVDPVCVCVDPSVVSNVSSLVSLVVSQVSCVPGDRYHYFYKHKNDDDQWTWIDGQFKIKTDGFDSDQCCVPPNGRGCRRRGIITIGGCPGPVVVVVVVVSVCLVVCPDVVIDMDGSVVSVVVSVPD